Protein AF-0000000079859661 (afdb_homodimer)

Organism: NCBI:txid29920

Sequence (334 aa):
MLRELGFWCHEDELSSTKPLDANRPNPLYLVDDAWFAECDPALLKTIEWFLTRAFVESHELAYSFCRFPNCSLALEQPRVMGACTMTDGVYCWPEGYWHYVSHHHVKPPQEFLDHVLERYGTMVKMTRKARNEKKLQLWDDTEQKAAEMPRAMQDWITSYTTIQTEPMLRELGFWCHEDELSSTKPLDANRPNPLYLVDDAWFAECDPALLKTIEWFLTRAFVESHELAYSFCRFPNCSLALEQPRVMGACTMTDGVYCWPEGYWHYVSHHHVKPPQEFLDHVLERYGTMVKMTRKARNEKKLQLWDDTEQKAAEMPRAMQDWITSYTTIQTEP

Structure (mmCIF, N/CA/C/O backbone):
data_AF-0000000079859661-model_v1
#
loop_
_entity.id
_entity.type
_entity.pdbx_description
1 polymer 'Uncharacterized protein'
#
loop_
_atom_site.group_PDB
_atom_site.id
_atom_site.type_symbol
_atom_site.label_atom_id
_atom_site.label_alt_id
_atom_site.label_comp_id
_atom_site.label_asym_id
_atom_site.label_entity_id
_atom_site.label_seq_id
_atom_site.pdbx_PDB_ins_code
_atom_site.Cartn_x
_atom_site.Cartn_y
_atom_site.Cartn_z
_atom_site.occupancy
_atom_site.B_iso_or_equiv
_atom_site.auth_seq_id
_atom_site.auth_comp_id
_atom_site.auth_asym_id
_atom_site.auth_atom_id
_atom_site.pdbx_PDB_model_num
ATOM 1 N N . MET A 1 1 ? 1.429 -10.172 -24.922 1 85.75 1 MET A N 1
ATOM 2 C CA . MET A 1 1 ? 0.837 -9.531 -23.75 1 85.75 1 MET A CA 1
ATOM 3 C C . MET A 1 1 ? 0.459 -10.562 -22.688 1 85.75 1 MET A C 1
ATOM 5 O O . MET A 1 1 ? -0.047 -11.633 -23.016 1 85.75 1 MET A O 1
ATOM 9 N N . LEU A 1 2 ? 0.867 -10.469 -21.391 1 93.25 2 LEU A N 1
ATOM 10 C CA . LEU A 1 2 ? 0.605 -11.422 -20.328 1 93.25 2 LEU A CA 1
ATOM 11 C C . LEU A 1 2 ? -0.879 -11.461 -19.984 1 93.25 2 LEU A C 1
ATOM 13 O O . LEU A 1 2 ? -1.553 -10.43 -20 1 93.25 2 LEU A O 1
ATOM 17 N N . ARG A 1 3 ? -1.392 -12.586 -19.828 1 95.38 3 ARG A N 1
ATOM 18 C CA . ARG A 1 3 ? -2.762 -12.75 -19.359 1 95.38 3 ARG A CA 1
ATOM 19 C C . ARG A 1 3 ? -2.867 -12.422 -17.859 1 95.38 3 ARG A C 1
ATOM 21 O O . ARG A 1 3 ? -2.139 -12.992 -17.047 1 95.38 3 ARG A O 1
ATOM 28 N N . GLU A 1 4 ? -3.807 -11.648 -17.484 1 95.94 4 GLU A N 1
ATOM 29 C CA . GLU A 1 4 ? -3.904 -11.188 -16.109 1 95.94 4 GLU A CA 1
ATOM 30 C C . GLU A 1 4 ? -4.766 -12.125 -15.266 1 95.94 4 GLU A C 1
ATOM 32 O O . GLU A 1 4 ? -5.801 -12.602 -15.734 1 95.94 4 GLU A O 1
ATOM 37 N N . LEU A 1 5 ? -4.332 -12.438 -14.109 1 96.88 5 LEU A N 1
ATOM 38 C CA . LEU A 1 5 ? -5.039 -13.219 -13.102 1 96.88 5 LEU A CA 1
ATOM 39 C C . LEU A 1 5 ? -4.918 -12.57 -11.727 1 96.88 5 LEU A C 1
ATOM 41 O O . LEU A 1 5 ? -3.828 -12.156 -11.328 1 96.88 5 LEU A O 1
ATOM 45 N N . GLY A 1 6 ? -6.031 -12.461 -11.039 1 96.12 6 GLY A N 1
ATOM 46 C CA . GLY A 1 6 ? -5.965 -12.055 -9.641 1 96.12 6 GLY A CA 1
ATOM 47 C C . GLY A 1 6 ? -5.992 -10.547 -9.461 1 96.12 6 GLY A C 1
ATOM 48 O O . GLY A 1 6 ? -5.812 -10.047 -8.352 1 96.12 6 GLY A O 1
ATOM 49 N N . PHE A 1 7 ? -6.141 -9.789 -10.477 1 95.25 7 PHE A N 1
ATOM 50 C CA . PHE A 1 7 ? -6.398 -8.352 -10.398 1 95.25 7 PHE A CA 1
ATOM 51 C C . PHE A 1 7 ? -7.891 -8.078 -10.297 1 95.25 7 PHE A C 1
ATOM 53 O O . PHE A 1 7 ? -8.672 -8.547 -11.125 1 95.25 7 PHE A O 1
ATOM 60 N N . TRP A 1 8 ? -8.289 -7.266 -9.281 1 93.25 8 TRP A N 1
ATOM 61 C CA . TRP A 1 8 ? -9.688 -7.238 -8.867 1 93.25 8 TRP A CA 1
ATOM 62 C C . TRP A 1 8 ? -10.359 -5.941 -9.305 1 93.25 8 TRP A C 1
ATOM 64 O O . TRP A 1 8 ? -9.68 -4.961 -9.617 1 93.25 8 TRP A O 1
ATOM 74 N N . CYS A 1 9 ? -11.602 -5.953 -9.25 1 83.81 9 CYS A N 1
ATOM 75 C CA . CYS A 1 9 ? -12.391 -4.766 -9.555 1 83.81 9 CYS A CA 1
ATOM 76 C C . CYS A 1 9 ? -12.18 -3.686 -8.5 1 83.81 9 CYS A C 1
ATOM 78 O O . CYS A 1 9 ? -11.586 -3.938 -7.453 1 83.81 9 CYS A O 1
ATOM 80 N N . HIS A 1 10 ? -12.695 -2.627 -8.844 1 78.25 10 HIS A N 1
ATOM 81 C CA . HIS A 1 10 ? -12.562 -1.507 -7.922 1 78.25 10 HIS A CA 1
ATOM 82 C C . HIS A 1 10 ? -13.438 -1.708 -6.688 1 78.25 10 HIS A C 1
ATOM 84 O O . HIS A 1 10 ? -14.469 -2.383 -6.754 1 78.25 10 HIS A O 1
ATOM 90 N N . GLU A 1 11 ? -13.102 -1.044 -5.66 1 74.88 11 GLU A N 1
ATOM 91 C CA . GLU A 1 11 ? -13.789 -1.201 -4.379 1 74.88 11 GLU A CA 1
ATOM 92 C C . GLU A 1 11 ? -15.258 -0.802 -4.488 1 74.88 11 GLU A C 1
ATOM 94 O O . GLU A 1 11 ? -16.125 -1.424 -3.867 1 74.88 11 GLU A O 1
ATOM 99 N N . ASP A 1 12 ? -15.453 0.215 -5.203 1 70.19 12 ASP A N 1
ATOM 100 C CA . ASP A 1 12 ? -16.812 0.712 -5.344 1 70.19 12 ASP A CA 1
ATOM 101 C C . ASP A 1 12 ? -17.719 -0.332 -6 1 70.19 12 ASP A C 1
ATOM 103 O O . ASP A 1 12 ? -18.938 -0.272 -5.871 1 70.19 12 ASP A O 1
ATOM 107 N N . GLU A 1 13 ? -17.047 -1.235 -6.598 1 68.25 13 GLU A N 1
ATOM 108 C CA . GLU A 1 13 ? -17.812 -2.238 -7.336 1 68.25 13 GLU A CA 1
ATOM 109 C C . GLU A 1 13 ? -18.016 -3.5 -6.504 1 68.25 13 GLU A C 1
ATOM 111 O O . GLU A 1 13 ? -18.75 -4.402 -6.906 1 68.25 13 GLU A O 1
ATOM 116 N N . LEU A 1 14 ? -17.391 -3.488 -5.43 1 71.25 14 LEU A N 1
ATOM 117 C CA . LEU A 1 14 ? -17.5 -4.703 -4.625 1 71.25 14 LEU A CA 1
ATOM 118 C C . LEU A 1 14 ? -18.953 -4.945 -4.203 1 71.25 14 LEU A C 1
ATOM 120 O O . LEU A 1 14 ? -19.375 -6.094 -4.066 1 71.25 14 LEU A O 1
ATOM 124 N N . SER A 1 15 ? -19.641 -3.807 -4.086 1 65.75 15 SER A N 1
ATOM 125 C CA . SER A 1 15 ? -21.031 -3.939 -3.682 1 65.75 15 SER A CA 1
ATOM 126 C C . SER A 1 15 ? -21.969 -3.715 -4.863 1 65.75 15 SER A C 1
ATOM 128 O O . SER A 1 15 ? -23.188 -3.846 -4.727 1 65.75 15 SER A O 1
ATOM 130 N N . SER A 1 16 ? -21.328 -3.301 -5.949 1 64.62 16 SER A N 1
ATOM 131 C CA . SER A 1 16 ? -22.188 -2.947 -7.074 1 64.62 16 SER A CA 1
ATOM 132 C C . SER A 1 16 ? -22.516 -4.168 -7.934 1 64.62 16 SER A C 1
ATOM 134 O O . SER A 1 16 ? -21.734 -5.133 -7.957 1 64.62 16 SER A O 1
ATOM 136 N N . THR A 1 17 ? -23.703 -4.184 -8.414 1 59.59 17 THR A N 1
ATOM 137 C CA . THR A 1 17 ? -24.109 -5.223 -9.352 1 59.59 17 THR A CA 1
ATOM 138 C C . THR A 1 17 ? -23.562 -4.941 -10.742 1 59.59 17 THR A C 1
ATOM 140 O O . THR A 1 17 ? -23.609 -5.812 -11.617 1 59.59 17 THR A O 1
ATOM 143 N N . LYS A 1 18 ? -23.047 -3.707 -10.93 1 59.47 18 LYS A N 1
ATOM 144 C CA . LYS A 1 18 ? -22.578 -3.352 -12.266 1 59.47 18 LYS A CA 1
ATOM 145 C C . LYS A 1 18 ? -21.047 -3.266 -12.305 1 59.47 18 LYS A C 1
ATOM 147 O O . LYS A 1 18 ? -20.453 -2.4 -11.656 1 59.47 18 LYS A O 1
ATOM 152 N N . PRO A 1 19 ? -20.375 -4.223 -12.961 1 58.91 19 PRO A N 1
ATOM 153 C CA . PRO A 1 19 ? -18.922 -4.117 -12.953 1 58.91 19 PRO A CA 1
ATOM 154 C C . PRO A 1 19 ? -18.406 -2.865 -13.672 1 58.91 19 PRO A C 1
ATOM 156 O O . PRO A 1 19 ? -18.953 -2.49 -14.719 1 58.91 19 PRO A O 1
ATOM 159 N N . LEU A 1 20 ? -17.766 -1.828 -13.133 1 58.62 20 LEU A N 1
ATOM 160 C CA . LEU A 1 20 ? -17.156 -0.667 -13.789 1 58.62 20 LEU A CA 1
ATOM 161 C C . LEU A 1 20 ? -16.109 -1.095 -14.805 1 58.62 20 LEU A C 1
ATOM 163 O O . LEU A 1 20 ? -16.016 -0.521 -15.891 1 58.62 20 LEU A O 1
ATOM 167 N N . ASP A 1 21 ? -15.227 -1.869 -14.438 1 64.81 21 ASP A N 1
ATOM 168 C CA . ASP A 1 21 ? -14.281 -2.518 -15.336 1 64.81 21 ASP A CA 1
ATOM 169 C C . ASP A 1 21 ? -14.672 -3.971 -15.594 1 64.81 21 ASP A C 1
ATOM 171 O O . ASP A 1 21 ? -14.641 -4.797 -14.68 1 64.81 21 ASP A O 1
ATOM 175 N N . ALA A 1 22 ? -15.242 -4.129 -16.672 1 60.12 22 ALA A N 1
ATOM 176 C CA . ALA A 1 22 ? -15.812 -5.41 -17.078 1 60.12 22 ALA A CA 1
ATOM 177 C C . ALA A 1 22 ? -14.758 -6.516 -17.047 1 60.12 22 ALA A C 1
ATOM 179 O O . ALA A 1 22 ? -15.094 -7.699 -16.984 1 60.12 22 ALA A O 1
ATOM 180 N N . ASN A 1 23 ? -13.508 -6.062 -16.859 1 78.25 23 ASN A N 1
ATOM 181 C CA . ASN A 1 23 ? -12.555 -7.145 -17.094 1 78.25 23 ASN A CA 1
ATOM 182 C C . ASN A 1 23 ? -11.875 -7.582 -15.797 1 78.25 23 ASN A C 1
ATOM 184 O O . ASN A 1 23 ? -11.133 -8.562 -15.781 1 78.25 23 ASN A O 1
ATOM 188 N N . ARG A 1 24 ? -12.141 -7.004 -14.703 1 89.31 24 ARG A N 1
ATOM 189 C CA . ARG A 1 24 ? -11.578 -7.434 -13.43 1 89.31 24 ARG A CA 1
ATOM 190 C C . ARG A 1 24 ? -12.672 -7.887 -12.477 1 89.31 24 ARG A C 1
ATOM 192 O O . ARG A 1 24 ? -13.539 -7.098 -12.094 1 89.31 24 ARG A O 1
ATOM 199 N N . PRO A 1 25 ? -12.617 -9.109 -12.141 1 91.25 25 PRO A N 1
ATOM 200 C CA . PRO A 1 25 ? -13.711 -9.695 -11.367 1 91.25 25 PRO A CA 1
ATOM 201 C C . PRO A 1 25 ? -13.695 -9.25 -9.906 1 91.25 25 PRO A C 1
ATOM 203 O O . PRO A 1 25 ? -12.688 -8.727 -9.422 1 91.25 25 PRO A O 1
ATOM 206 N N . ASN A 1 26 ? -14.867 -9.414 -9.242 1 91.94 26 ASN A N 1
ATOM 207 C CA . ASN A 1 26 ? -15.008 -9.336 -7.793 1 91.94 26 ASN A CA 1
ATOM 208 C C . ASN A 1 26 ? -14.609 -10.648 -7.117 1 91.94 26 ASN A C 1
ATOM 210 O O . ASN A 1 26 ? -15.25 -11.68 -7.328 1 91.94 26 ASN A O 1
ATOM 214 N N . PRO A 1 27 ? -13.539 -10.625 -6.32 1 94.69 27 PRO A N 1
ATOM 215 C CA . PRO A 1 27 ? -13.07 -11.883 -5.738 1 94.69 27 PRO A CA 1
ATOM 216 C C . PRO A 1 27 ? -14.086 -12.5 -4.777 1 94.69 27 PRO A C 1
ATOM 218 O O . PRO A 1 27 ? -14.07 -13.711 -4.559 1 94.69 27 PRO A O 1
ATOM 221 N N . LEU A 1 28 ? -14.945 -11.711 -4.238 1 93.56 28 LEU A N 1
ATOM 222 C CA . LEU A 1 28 ? -15.945 -12.227 -3.309 1 93.56 28 LEU A CA 1
ATOM 223 C C . LEU A 1 28 ? -16.859 -13.242 -3.99 1 93.56 28 LEU A C 1
ATOM 225 O O . LEU A 1 28 ? -17.359 -14.164 -3.342 1 93.56 28 LEU A O 1
ATOM 229 N N . TYR A 1 29 ? -17 -13.094 -5.312 1 93.25 29 TYR A N 1
ATOM 230 C CA . TYR A 1 29 ? -17.875 -13.977 -6.066 1 93.25 29 TYR A CA 1
ATOM 231 C C . TYR A 1 29 ? -17.141 -15.219 -6.543 1 93.25 29 TYR A C 1
ATOM 233 O O . TYR A 1 29 ? -17.734 -16.109 -7.141 1 93.25 29 TYR A O 1
ATOM 241 N N . LEU A 1 30 ? -15.922 -15.305 -6.227 1 96.06 30 LEU A N 1
ATOM 242 C CA . LEU A 1 30 ? -15.109 -16.422 -6.707 1 96.06 30 LEU A CA 1
ATOM 243 C C . LEU A 1 30 ? -14.766 -17.375 -5.566 1 96.06 30 LEU A C 1
ATOM 245 O O . LEU A 1 30 ? -14.016 -18.328 -5.754 1 96.06 30 LEU A O 1
ATOM 249 N N . VAL A 1 31 ? -15.305 -17.094 -4.387 1 97.69 31 VAL A N 1
ATOM 250 C CA . VAL A 1 31 ? -15.07 -17.953 -3.232 1 97.69 31 VAL A CA 1
ATOM 251 C C . VAL A 1 31 ? -15.742 -19.312 -3.457 1 97.69 31 VAL A C 1
ATOM 253 O O . VAL A 1 31 ? -16.906 -19.375 -3.855 1 97.69 31 VAL A O 1
ATOM 256 N N . ASP A 1 32 ? -15.07 -20.406 -3.258 1 98.62 32 ASP A N 1
ATOM 257 C CA . ASP A 1 32 ? -15.57 -21.766 -3.365 1 98.62 32 ASP A CA 1
ATOM 258 C C . ASP A 1 32 ? -15.016 -22.656 -2.252 1 98.62 32 ASP A C 1
ATOM 260 O O . ASP A 1 32 ? -14.023 -23.359 -2.449 1 98.62 32 ASP A O 1
ATOM 264 N N . ASP A 1 33 ? -15.695 -22.703 -1.16 1 98.31 33 ASP A N 1
ATOM 265 C CA . ASP A 1 33 ? -15.266 -23.438 0.016 1 98.31 33 ASP A CA 1
ATOM 266 C C . ASP A 1 33 ? -15.242 -24.938 -0.263 1 98.31 33 ASP A C 1
ATOM 268 O O . ASP A 1 33 ? -14.367 -25.656 0.228 1 98.31 33 ASP A O 1
ATOM 272 N N . ALA A 1 34 ? -16.156 -25.328 -1.016 1 98.31 34 ALA A N 1
ATOM 273 C CA . ALA A 1 34 ? -16.234 -26.75 -1.333 1 98.31 34 ALA A CA 1
ATOM 274 C C . ALA A 1 34 ? -15.031 -27.203 -2.156 1 98.31 34 ALA A C 1
ATOM 276 O O . ALA A 1 34 ? -14.414 -28.234 -1.861 1 98.31 34 ALA A O 1
ATOM 277 N N . TRP A 1 35 ? -14.773 -26.375 -3.113 1 98.25 35 TRP A N 1
ATOM 278 C CA . TRP A 1 35 ? -13.602 -26.688 -3.922 1 98.25 35 TRP A CA 1
ATOM 279 C C . TRP A 1 35 ? -12.352 -26.781 -3.053 1 98.25 35 TRP A C 1
ATOM 281 O O . TRP A 1 35 ? -11.555 -27.719 -3.193 1 98.25 35 TRP A O 1
ATOM 291 N N . PHE A 1 36 ? -12.164 -25.828 -2.193 1 98.31 36 PHE A N 1
ATOM 292 C CA . PHE A 1 36 ? -10.961 -25.766 -1.38 1 98.31 36 PHE A CA 1
ATOM 293 C C . PHE A 1 36 ? -10.883 -26.969 -0.439 1 98.31 36 PHE A C 1
ATOM 295 O O . PHE A 1 36 ? -9.82 -27.578 -0.277 1 98.31 36 PHE A O 1
ATOM 302 N N . ALA A 1 37 ? -11.984 -27.375 0.105 1 97.81 37 ALA A N 1
ATOM 303 C CA . ALA A 1 37 ? -12.047 -28.484 1.057 1 97.81 37 ALA A CA 1
ATOM 304 C C . ALA A 1 37 ? -11.766 -29.812 0.368 1 97.81 37 ALA A C 1
ATOM 306 O O . ALA A 1 37 ? -11.141 -30.703 0.953 1 97.81 37 ALA A O 1
ATOM 307 N N . GLU A 1 38 ? -12.195 -29.922 -0.856 1 97.75 38 GLU A N 1
ATOM 308 C CA . GLU A 1 38 ? -12.094 -31.188 -1.564 1 97.75 38 GLU A CA 1
ATOM 309 C C . GLU A 1 38 ? -10.828 -31.25 -2.414 1 97.75 38 GLU A C 1
ATOM 311 O O . GLU A 1 38 ? -10.477 -32.312 -2.943 1 97.75 38 GLU A O 1
ATOM 316 N N . CYS A 1 39 ? -10.242 -30.125 -2.52 1 96.69 39 CYS A N 1
ATOM 317 C CA . CYS A 1 39 ? -9.055 -30.031 -3.369 1 96.69 39 CYS A CA 1
ATOM 318 C C . CYS A 1 39 ? -7.949 -30.938 -2.863 1 96.69 39 CYS A C 1
ATOM 320 O O . CYS A 1 39 ? -7.66 -30.969 -1.665 1 96.69 39 CYS A O 1
ATOM 322 N N . ASP A 1 40 ? -7.371 -31.688 -3.77 1 96.31 40 ASP A N 1
ATOM 323 C CA . ASP A 1 40 ? -6.219 -32.531 -3.438 1 96.31 40 ASP A CA 1
ATOM 324 C C . ASP A 1 40 ? -5.102 -31.688 -2.816 1 96.31 40 ASP A C 1
ATOM 326 O O . ASP A 1 40 ? -4.629 -30.719 -3.418 1 96.31 40 ASP A O 1
ATOM 330 N N . PRO A 1 41 ? -4.625 -32.062 -1.638 1 96.88 41 PRO A N 1
ATOM 331 C CA . PRO A 1 41 ? -3.549 -31.297 -0.983 1 96.88 41 PRO A CA 1
ATOM 332 C C . PRO A 1 41 ? -2.309 -31.156 -1.861 1 96.88 41 PRO A C 1
ATOM 334 O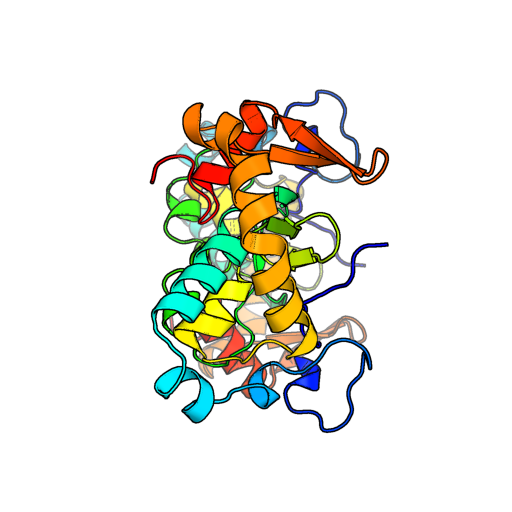 O . PRO A 1 41 ? -1.612 -30.141 -1.794 1 96.88 41 PRO A O 1
ATOM 337 N N . ALA A 1 42 ? -2.023 -32.094 -2.625 1 96.69 42 ALA A N 1
ATOM 338 C CA . ALA A 1 42 ? -0.871 -32.031 -3.521 1 96.69 42 ALA A CA 1
ATOM 339 C C . ALA A 1 42 ? -1.061 -30.969 -4.582 1 96.69 42 ALA A C 1
ATOM 341 O O . ALA A 1 42 ? -0.107 -30.281 -4.953 1 96.69 42 ALA A O 1
ATOM 342 N N . LEU A 1 43 ? -2.229 -30.859 -5.09 1 96.56 43 LEU A N 1
ATOM 343 C CA . LEU A 1 43 ? -2.533 -29.812 -6.051 1 96.56 43 LEU A CA 1
ATOM 344 C C . LEU A 1 43 ? -2.396 -28.438 -5.414 1 96.56 43 LEU A C 1
ATOM 346 O O . LEU A 1 43 ? -1.843 -27.516 -6.023 1 96.56 43 LEU A O 1
ATOM 350 N N . LEU A 1 44 ? -2.904 -28.312 -4.203 1 97.69 44 LEU A N 1
ATOM 351 C CA . LEU A 1 44 ? -2.809 -27.031 -3.498 1 97.69 44 LEU A CA 1
ATOM 352 C C . LEU A 1 44 ? -1.353 -26.641 -3.291 1 97.69 44 LEU A C 1
ATOM 354 O O . LEU A 1 44 ? -1 -25.469 -3.432 1 97.69 44 LEU A O 1
ATOM 358 N N . LYS A 1 45 ? -0.519 -27.578 -2.988 1 97.5 45 LYS A N 1
ATOM 359 C CA . LYS A 1 45 ? 0.907 -27.312 -2.824 1 97.5 45 LYS A CA 1
ATOM 360 C C . LYS A 1 45 ? 1.54 -26.875 -4.141 1 97.5 45 LYS A C 1
ATOM 362 O O . LYS A 1 45 ? 2.42 -26.016 -4.16 1 97.5 45 LYS A O 1
ATOM 367 N N . THR A 1 46 ? 1.089 -27.562 -5.184 1 97.88 46 THR A N 1
ATOM 368 C CA . THR A 1 46 ? 1.571 -27.188 -6.512 1 97.88 46 THR A CA 1
ATOM 369 C C . THR A 1 46 ? 1.166 -25.766 -6.859 1 97.88 46 THR A C 1
ATOM 371 O O . THR A 1 46 ? 1.979 -24.984 -7.367 1 97.88 46 THR A O 1
ATOM 374 N N . ILE A 1 47 ? -0.058 -25.391 -6.559 1 98.31 47 ILE A N 1
ATOM 375 C CA . ILE A 1 47 ? -0.557 -24.047 -6.801 1 98.31 47 ILE A CA 1
ATOM 376 C C . ILE A 1 47 ? 0.241 -23.047 -5.973 1 98.31 47 ILE A C 1
ATOM 378 O O . ILE A 1 47 ? 0.666 -22 -6.48 1 98.31 47 ILE A O 1
ATOM 382 N N . GLU A 1 48 ? 0.467 -23.312 -4.719 1 97.94 48 GLU A N 1
ATOM 383 C CA . GLU A 1 48 ? 1.256 -22.453 -3.846 1 97.94 48 GLU A CA 1
ATOM 384 C C . GLU A 1 48 ? 2.646 -22.203 -4.426 1 97.94 48 GLU A C 1
ATOM 386 O O . GLU A 1 48 ? 3.078 -21.062 -4.547 1 97.94 48 GLU A O 1
ATOM 391 N N . TRP A 1 49 ? 3.271 -23.328 -4.734 1 96.69 49 TRP A N 1
ATOM 392 C CA . TRP A 1 49 ? 4.617 -23.219 -5.289 1 96.69 49 TRP A CA 1
ATOM 393 C C . TRP A 1 49 ? 4.621 -22.344 -6.539 1 96.69 49 TRP A C 1
ATOM 395 O O . TRP A 1 49 ? 5.441 -21.438 -6.656 1 96.69 49 TRP A O 1
ATOM 405 N N . PHE A 1 50 ? 3.74 -22.672 -7.477 1 97.81 50 PHE A N 1
ATOM 406 C CA . PHE A 1 50 ? 3.666 -22 -8.773 1 97.81 50 PHE A CA 1
ATOM 407 C C . PHE A 1 50 ? 3.43 -20.516 -8.602 1 97.81 50 PHE A C 1
ATOM 409 O O . PHE A 1 50 ? 4.098 -19.688 -9.234 1 97.81 50 PHE A O 1
ATOM 416 N N . LEU A 1 51 ? 2.543 -20.141 -7.684 1 97.75 51 LEU A N 1
ATOM 417 C CA . LEU A 1 51 ? 2.141 -18.75 -7.496 1 97.75 51 LEU A CA 1
ATOM 418 C C . LEU A 1 51 ? 3.209 -17.969 -6.738 1 97.75 51 LEU A C 1
ATOM 420 O O . LEU A 1 51 ? 3.27 -16.75 -6.828 1 97.75 51 LEU A O 1
ATOM 424 N N . THR A 1 52 ? 4.078 -18.688 -5.992 1 95.88 52 THR A N 1
ATOM 425 C CA . THR A 1 52 ? 4.949 -17.969 -5.074 1 95.88 52 THR A CA 1
ATOM 426 C C . THR A 1 52 ? 6.406 -18.094 -5.5 1 95.88 52 THR A C 1
ATOM 428 O O . THR A 1 52 ? 7.273 -17.375 -4.992 1 95.88 52 THR A O 1
ATOM 431 N N . ARG A 1 53 ? 6.719 -18.953 -6.527 1 94.38 53 ARG A N 1
ATOM 432 C CA . ARG A 1 53 ? 8.125 -19.203 -6.832 1 94.38 53 ARG A CA 1
ATOM 433 C C . ARG A 1 53 ? 8.414 -18.969 -8.312 1 94.38 53 ARG A C 1
ATOM 435 O O . ARG A 1 53 ? 9.516 -19.266 -8.789 1 94.38 53 ARG A O 1
ATOM 442 N N . ALA A 1 54 ? 7.527 -18.406 -9.062 1 95.75 54 ALA A N 1
ATOM 443 C CA . ALA A 1 54 ? 7.773 -18.094 -10.469 1 95.75 54 ALA A CA 1
ATOM 444 C C . ALA A 1 54 ? 8.68 -16.875 -10.609 1 95.75 54 ALA A C 1
ATOM 446 O O . ALA A 1 54 ? 9.648 -16.719 -9.859 1 95.75 54 ALA A O 1
ATOM 447 N N . PHE A 1 55 ? 8.492 -16.094 -11.625 1 97.38 55 PHE A N 1
ATOM 448 C CA . PHE A 1 55 ? 9.328 -14.93 -11.859 1 97.38 55 PHE A CA 1
ATOM 449 C C . PHE A 1 55 ? 8.656 -13.672 -11.336 1 97.38 55 PHE A C 1
ATOM 451 O O . PHE A 1 55 ? 7.43 -13.594 -11.273 1 97.38 55 PHE A O 1
ATOM 458 N N . VAL A 1 56 ? 9.547 -12.773 -10.992 1 98 56 VAL A N 1
ATOM 459 C CA . VAL A 1 56 ? 9.031 -11.445 -10.656 1 98 56 VAL A CA 1
ATOM 460 C C . VAL A 1 56 ? 8.969 -10.594 -11.922 1 98 56 VAL A C 1
ATOM 462 O O . VAL A 1 56 ? 9.938 -10.508 -12.672 1 98 56 VAL A O 1
ATOM 465 N N . GLU A 1 57 ? 7.832 -10.055 -12.188 1 97.25 57 GLU A N 1
ATOM 466 C CA . GLU A 1 57 ? 7.656 -9.172 -13.336 1 97.25 57 GLU A CA 1
ATOM 467 C C . GLU A 1 57 ? 7.926 -7.719 -12.961 1 97.25 57 GLU A C 1
ATOM 469 O O . GLU A 1 57 ? 8.57 -6.984 -13.719 1 97.25 57 GLU A O 1
ATOM 474 N N . SER A 1 58 ? 7.402 -7.27 -11.875 1 95.69 58 SER A N 1
ATOM 475 C CA . SER A 1 58 ? 7.535 -5.891 -11.414 1 95.69 58 SER A CA 1
ATOM 476 C C . SER A 1 58 ? 7.277 -5.781 -9.922 1 95.69 58 SER A C 1
ATOM 478 O O . SER A 1 58 ? 6.871 -6.75 -9.281 1 95.69 58 SER A O 1
ATOM 480 N N . HIS A 1 59 ? 7.637 -4.664 -9.336 1 93.69 59 HIS A N 1
ATOM 481 C CA . HIS A 1 59 ? 7.34 -4.379 -7.938 1 93.69 59 HIS A CA 1
ATOM 482 C C . HIS A 1 59 ? 6.777 -2.971 -7.77 1 93.69 59 HIS A C 1
ATOM 484 O O . HIS A 1 59 ? 7.031 -2.094 -8.602 1 93.69 59 HIS A O 1
ATOM 490 N N . GLU A 1 60 ? 5.965 -2.852 -6.777 1 91.25 60 GLU A N 1
ATOM 491 C CA . GLU A 1 60 ? 5.398 -1.56 -6.398 1 91.25 60 GLU A CA 1
ATOM 492 C C . GLU A 1 60 ? 5.914 -1.112 -5.035 1 91.25 60 GLU A C 1
ATOM 494 O O . GLU A 1 60 ? 6.531 -1.896 -4.309 1 91.25 60 GLU A O 1
ATOM 499 N N . LEU A 1 61 ? 5.672 0.133 -4.734 1 89.75 61 LEU A N 1
ATOM 500 C CA . LEU A 1 61 ? 6.152 0.704 -3.48 1 89.75 61 LEU A CA 1
ATOM 501 C C . LEU A 1 61 ? 5.012 0.854 -2.477 1 89.75 61 LEU A C 1
ATOM 503 O O . LEU A 1 61 ? 4.844 1.919 -1.877 1 89.75 61 LEU A O 1
ATOM 507 N N . ALA A 1 62 ? 4.242 -0.231 -2.396 1 94.56 62 ALA A N 1
ATOM 508 C CA . ALA A 1 62 ? 3.1 -0.227 -1.486 1 94.56 62 ALA A CA 1
ATOM 509 C C . ALA A 1 62 ? 2.543 -1.635 -1.298 1 94.56 62 ALA A C 1
ATOM 511 O O . ALA A 1 62 ? 2.814 -2.529 -2.102 1 94.56 62 ALA A O 1
ATOM 512 N N . TYR A 1 63 ? 1.818 -1.815 -0.185 1 96.5 63 TYR A N 1
ATOM 513 C CA . TYR A 1 63 ? 0.969 -2.986 0.001 1 96.5 63 TYR A CA 1
ATOM 514 C C . TYR A 1 63 ? -0.487 -2.658 -0.305 1 96.5 63 TYR A C 1
ATOM 516 O O . TYR A 1 63 ? -1.052 -1.722 0.264 1 96.5 63 TYR A O 1
ATOM 524 N N . SER A 1 64 ? -1.099 -3.428 -1.238 1 94.44 64 SER A N 1
ATOM 525 C CA . SER A 1 64 ? -2.525 -3.256 -1.488 1 94.44 64 SER A CA 1
ATOM 526 C C . SER A 1 64 ? -3.359 -3.812 -0.339 1 94.44 64 SER A C 1
ATOM 528 O O . SER A 1 64 ? -2.93 -4.734 0.357 1 94.44 64 SER A O 1
ATOM 530 N N . PHE A 1 65 ? -4.543 -3.268 -0.173 1 93.75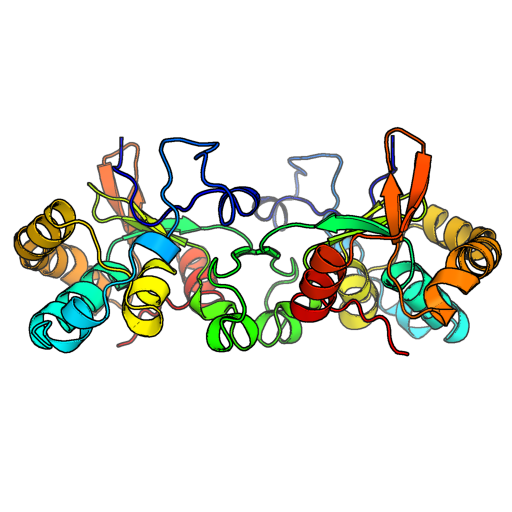 65 PHE A N 1
ATOM 531 C CA . PHE A 1 65 ? -5.484 -3.85 0.777 1 93.75 65 PHE A CA 1
ATOM 532 C C . PHE A 1 65 ? -6.125 -5.105 0.201 1 93.75 65 PHE A C 1
ATOM 534 O O . PHE A 1 65 ? -6.414 -5.168 -0.996 1 93.75 65 PHE A O 1
ATOM 541 N N . CYS A 1 66 ? -6.32 -6.086 1.067 1 95.94 66 CYS A N 1
ATOM 542 C CA . CYS A 1 66 ? -7.172 -7.211 0.697 1 95.94 66 CYS A CA 1
ATOM 543 C C . CYS A 1 66 ? -8.586 -6.746 0.378 1 95.94 66 CYS A C 1
ATOM 545 O O . CYS A 1 66 ? -9.141 -5.91 1.09 1 95.94 66 CYS A O 1
ATOM 547 N N . ARG A 1 67 ? -9.18 -7.254 -0.64 1 93.69 67 ARG A N 1
ATOM 548 C CA . ARG A 1 67 ? -10.492 -6.797 -1.07 1 93.69 67 ARG A CA 1
ATOM 549 C C . ARG A 1 67 ? -11.594 -7.398 -0.201 1 93.69 67 ARG A C 1
ATOM 551 O O . ARG A 1 67 ? -12.758 -6.996 -0.295 1 93.69 67 ARG A O 1
ATOM 558 N N . PHE A 1 68 ? -11.289 -8.391 0.584 1 93.44 68 PHE A N 1
ATOM 559 C CA . PHE A 1 68 ? -12.25 -8.914 1.547 1 93.44 68 PHE A CA 1
ATOM 560 C C . PHE A 1 68 ? -12.328 -8.008 2.773 1 93.44 68 PHE A C 1
ATOM 562 O O . PHE A 1 68 ? -11.32 -7.773 3.443 1 93.44 68 PHE A O 1
ATOM 569 N N . PRO A 1 69 ? -13.617 -7.641 2.939 1 82.69 69 PRO A N 1
ATOM 570 C CA . PRO A 1 69 ? -13.766 -6.773 4.109 1 82.69 69 PRO A CA 1
ATOM 571 C C . PRO A 1 69 ? -13.43 -7.488 5.418 1 82.69 69 PRO A C 1
ATOM 573 O O . PRO A 1 69 ? -13.672 -8.688 5.547 1 82.69 69 PRO A O 1
ATOM 576 N N . ASN A 1 70 ? -12.734 -6.992 6.312 1 82.81 70 ASN A N 1
ATOM 577 C CA . ASN A 1 70 ? -12.469 -7.496 7.652 1 82.81 70 ASN A CA 1
ATOM 578 C C . ASN A 1 70 ? -11.414 -8.602 7.637 1 82.81 70 ASN A C 1
ATOM 580 O O . ASN A 1 70 ? -11.484 -9.539 8.438 1 82.81 70 ASN A O 1
ATOM 584 N N . CYS A 1 71 ? -10.742 -8.773 6.598 1 94.19 71 CYS A N 1
ATOM 585 C CA . CYS A 1 71 ? -9.625 -9.711 6.59 1 94.19 71 CYS A CA 1
ATOM 586 C C . CYS A 1 71 ? -8.633 -9.391 7.703 1 94.19 71 CYS A C 1
ATOM 588 O O . CYS A 1 71 ? -7.738 -8.562 7.523 1 94.19 71 CYS A O 1
ATOM 590 N N . SER A 1 72 ? -8.734 -10.109 8.805 1 94.12 72 SER A N 1
ATOM 591 C CA . SER A 1 72 ? -7.898 -9.844 9.969 1 94.12 72 SER A CA 1
ATOM 592 C C . SER A 1 72 ? -6.422 -10.078 9.664 1 94.12 72 SER A C 1
ATOM 594 O O . SER A 1 72 ? -5.559 -9.328 10.125 1 94.12 72 SER A O 1
ATOM 596 N N . LEU A 1 73 ? -6.156 -11.062 8.898 1 96 73 LEU A N 1
ATOM 597 C CA . LEU A 1 73 ? -4.77 -11.383 8.594 1 96 73 LEU A CA 1
ATOM 598 C C . LEU A 1 73 ? -4.102 -10.25 7.824 1 96 73 LEU A C 1
ATOM 600 O O . LEU A 1 73 ? -3.021 -9.789 8.211 1 96 73 LEU A O 1
ATOM 604 N N . ALA A 1 74 ? -4.734 -9.758 6.762 1 95.56 74 ALA A N 1
ATOM 605 C CA . ALA A 1 74 ? -4.148 -8.703 5.941 1 95.56 74 ALA A CA 1
ATOM 606 C C . ALA A 1 74 ? -4.074 -7.387 6.715 1 95.56 74 ALA A C 1
ATOM 608 O O . ALA A 1 74 ? -3.184 -6.566 6.477 1 95.56 74 ALA A O 1
ATOM 609 N N . LEU A 1 75 ? -5.031 -7.199 7.621 1 92.12 75 LEU A N 1
ATOM 610 C CA . LEU A 1 75 ? -5.016 -5.996 8.445 1 92.12 75 LEU A CA 1
ATOM 611 C C . LEU A 1 75 ? -3.854 -6.023 9.43 1 92.12 75 LEU A C 1
ATOM 613 O O . LEU A 1 75 ? -3.188 -5.008 9.641 1 92.12 75 LEU A O 1
ATOM 617 N N . GLU A 1 76 ? -3.648 -7.176 10.016 1 93.75 76 GLU A N 1
ATOM 618 C CA . GLU A 1 76 ? -2.602 -7.324 11.023 1 93.75 76 GLU A CA 1
ATOM 619 C C . GLU A 1 76 ? -1.227 -7.453 10.375 1 93.75 76 GLU A C 1
ATOM 621 O O . GLU A 1 76 ? -0.226 -6.996 10.93 1 93.75 76 GLU A O 1
ATOM 626 N N . GLN A 1 77 ? -1.212 -8.094 9.273 1 95.75 77 GLN A N 1
ATOM 627 C CA . GLN A 1 77 ? 0.03 -8.336 8.555 1 95.75 77 GLN A CA 1
ATOM 628 C C . GLN A 1 77 ? -0.11 -7.969 7.078 1 95.75 77 GLN A C 1
ATOM 630 O O . GLN A 1 77 ? -0.146 -8.844 6.211 1 95.75 77 GLN A O 1
ATOM 635 N N . PRO A 1 78 ? -0.048 -6.703 6.781 1 96.31 78 PRO A N 1
ATOM 636 C CA . PRO A 1 78 ? -0.275 -6.262 5.402 1 96.31 78 PRO A CA 1
ATOM 637 C C . PRO A 1 78 ? 0.736 -6.852 4.422 1 96.31 78 PRO A C 1
ATOM 639 O O . PRO A 1 78 ? 0.456 -6.949 3.225 1 96.31 78 PRO A O 1
ATOM 642 N N . ARG A 1 79 ? 1.861 -7.297 4.914 1 95.5 79 ARG A N 1
ATOM 643 C CA . ARG A 1 79 ? 2.924 -7.859 4.086 1 95.5 79 ARG A CA 1
ATOM 644 C C . ARG A 1 79 ? 2.432 -9.086 3.322 1 95.5 79 ARG A C 1
ATOM 646 O O . ARG A 1 79 ? 2.957 -9.414 2.256 1 95.5 79 ARG A O 1
ATOM 653 N N . VAL A 1 80 ? 1.395 -9.773 3.801 1 97.06 80 VAL A N 1
ATOM 654 C CA . VAL A 1 80 ? 0.902 -10.992 3.168 1 97.06 80 VAL A CA 1
ATOM 655 C C . VAL A 1 80 ? 0.369 -10.672 1.773 1 97.06 80 VAL A C 1
ATOM 657 O O . VAL A 1 80 ? 0.271 -11.555 0.919 1 97.06 80 VAL A O 1
ATOM 660 N N . MET A 1 81 ? 0.036 -9.406 1.525 1 97.25 81 MET A N 1
ATOM 661 C CA . MET A 1 81 ? -0.509 -8.977 0.239 1 97.25 81 MET A CA 1
ATOM 662 C C . MET A 1 81 ? 0.602 -8.805 -0.791 1 97.25 81 MET A C 1
ATOM 664 O O . MET A 1 81 ? 0.336 -8.742 -1.992 1 97.25 81 MET A O 1
ATOM 668 N N . GLY A 1 82 ? 1.856 -8.688 -0.321 1 96.44 82 GLY A N 1
ATOM 669 C CA . GLY A 1 82 ? 2.996 -8.508 -1.207 1 96.44 82 GLY A CA 1
ATOM 670 C C . GLY A 1 82 ? 3 -7.168 -1.913 1 96.44 82 GLY A C 1
ATOM 671 O O . GLY A 1 82 ? 2.127 -6.332 -1.676 1 96.44 82 GLY A O 1
ATOM 672 N N . ALA A 1 83 ? 3.988 -6.973 -2.768 1 96.75 83 ALA A N 1
ATOM 673 C CA . ALA A 1 83 ? 4.152 -5.727 -3.516 1 96.75 83 ALA A CA 1
ATOM 674 C C . ALA A 1 83 ? 4.711 -5.996 -4.91 1 96.75 83 ALA A C 1
ATOM 676 O O . ALA A 1 83 ? 5.32 -5.113 -5.523 1 96.75 83 ALA A O 1
ATOM 677 N N . CYS A 1 84 ? 4.555 -7.203 -5.379 1 97.69 84 CYS A N 1
ATOM 678 C CA . CYS A 1 84 ? 5.09 -7.57 -6.684 1 97.69 84 CYS A CA 1
ATOM 679 C C . CYS A 1 84 ? 3.996 -8.125 -7.586 1 97.69 84 CYS A C 1
ATOM 681 O O . CYS A 1 84 ? 2.939 -8.539 -7.105 1 97.69 84 CYS A O 1
ATOM 683 N N . THR A 1 85 ? 4.234 -7.988 -8.859 1 98 85 THR A N 1
ATOM 684 C CA . THR A 1 85 ? 3.561 -8.812 -9.852 1 98 85 THR A CA 1
ATOM 685 C C . THR A 1 85 ? 4.438 -9.992 -10.266 1 98 85 THR A C 1
ATOM 687 O O . THR A 1 85 ? 5.621 -9.812 -10.562 1 98 85 THR A O 1
ATOM 690 N N . MET A 1 86 ? 3.859 -11.195 -10.195 1 98.12 86 MET A N 1
ATOM 691 C CA . MET A 1 86 ? 4.555 -12.422 -10.57 1 98.12 86 MET A CA 1
ATOM 692 C C . MET A 1 86 ? 4.129 -12.883 -11.961 1 98.12 86 MET A C 1
ATOM 694 O O . MET A 1 86 ? 3.098 -12.453 -12.477 1 98.12 86 MET A O 1
ATOM 698 N N . THR A 1 87 ? 4.945 -13.742 -12.617 1 98.44 87 THR A N 1
ATOM 699 C CA . THR A 1 87 ? 4.582 -14.25 -13.938 1 98.44 87 THR A CA 1
ATOM 700 C C . THR A 1 87 ? 5.348 -15.531 -14.25 1 98.44 87 THR A C 1
ATOM 702 O O . THR A 1 87 ? 6.414 -15.781 -13.68 1 98.44 87 THR A O 1
ATOM 705 N N . ASP A 1 88 ? 4.773 -16.375 -15 1 97.69 88 ASP A N 1
ATOM 706 C CA . ASP A 1 88 ? 5.48 -17.5 -15.586 1 97.69 88 ASP A CA 1
ATOM 707 C C . ASP A 1 88 ? 5.812 -17.25 -17.062 1 97.69 88 ASP A C 1
ATOM 709 O O . ASP A 1 88 ? 6.207 -18.156 -17.781 1 97.69 88 ASP A O 1
ATOM 713 N N . GLY A 1 89 ? 5.574 -16 -17.516 1 97 89 GLY A N 1
ATOM 714 C CA . GLY A 1 89 ? 5.801 -15.633 -18.906 1 97 89 GLY A CA 1
ATOM 715 C C . GLY A 1 89 ? 4.547 -15.727 -19.75 1 97 89 GLY A C 1
ATOM 716 O O . GLY A 1 89 ? 4.539 -15.281 -20.906 1 97 89 GLY A O 1
ATOM 717 N N . VAL A 1 90 ? 3.512 -16.328 -19.234 1 97.44 90 VAL A N 1
ATOM 718 C CA . VAL A 1 90 ? 2.232 -16.453 -19.938 1 97.44 90 VAL A CA 1
ATOM 719 C C . VAL A 1 90 ? 1.156 -15.688 -19.156 1 97.44 90 VAL A C 1
ATOM 721 O O . VAL A 1 90 ? 0.47 -14.828 -19.719 1 97.44 90 VAL A O 1
ATOM 724 N N . TYR A 1 91 ? 1.043 -16 -17.906 1 98.06 91 TYR A N 1
ATOM 725 C CA . TYR A 1 91 ? 0.148 -15.297 -17 1 98.06 91 TYR A CA 1
ATOM 726 C C . TYR A 1 91 ? 0.925 -14.336 -16.109 1 98.06 91 TYR A C 1
ATOM 728 O O . TYR A 1 91 ? 2.121 -14.523 -15.875 1 98.06 91 TYR A O 1
ATOM 736 N N . CYS A 1 92 ? 0.291 -13.305 -15.648 1 98.12 92 CYS A N 1
ATOM 737 C CA . CYS A 1 92 ? 0.796 -12.5 -14.539 1 98.12 92 CYS A CA 1
ATOM 738 C C . CYS A 1 92 ? -0.262 -12.344 -13.461 1 98.12 92 CYS A C 1
ATOM 740 O O . CYS A 1 92 ? -1.459 -12.32 -13.75 1 98.12 92 CYS A O 1
ATOM 742 N N . TRP A 1 93 ? 0.169 -12.297 -12.234 1 98.25 93 TRP A N 1
ATOM 743 C CA . TRP A 1 93 ? -0.707 -12.195 -11.078 1 98.25 93 TRP A CA 1
ATOM 744 C C . TRP A 1 93 ? -0.025 -11.43 -9.945 1 98.25 93 TRP A C 1
ATOM 746 O O . TRP A 1 93 ? 1.205 -11.367 -9.883 1 98.25 93 TRP A O 1
ATOM 756 N N . PRO A 1 94 ? -0.812 -10.758 -9.078 1 98.12 94 PRO A N 1
ATOM 757 C CA . PRO A 1 94 ? -0.181 -10.133 -7.918 1 98.12 94 PRO A CA 1
ATOM 758 C C . PRO A 1 94 ? 0.409 -11.156 -6.949 1 98.12 94 PRO A C 1
ATOM 760 O O . PRO A 1 94 ? -0.149 -12.242 -6.777 1 98.12 94 PRO A O 1
ATOM 763 N N . GLU A 1 95 ? 1.499 -10.773 -6.305 1 98.19 95 GLU A N 1
ATOM 764 C CA . GLU A 1 95 ? 2.145 -11.594 -5.289 1 98.19 95 GLU A CA 1
ATOM 765 C C . GLU A 1 95 ? 1.134 -12.094 -4.258 1 98.19 95 GLU A C 1
ATOM 767 O O . GLU A 1 95 ? 1.206 -13.242 -3.818 1 98.19 95 GLU A O 1
ATOM 772 N N . GLY A 1 96 ? 0.158 -11.312 -3.939 1 98 96 GLY A N 1
ATOM 773 C CA . GLY A 1 96 ? -0.808 -11.633 -2.9 1 98 96 GLY A CA 1
ATOM 774 C C . GLY A 1 96 ? -1.894 -12.586 -3.363 1 98 96 GLY A C 1
ATOM 775 O O . GLY A 1 96 ? -2.756 -12.984 -2.578 1 98 96 GLY A O 1
ATOM 776 N N . TYR A 1 97 ? -1.862 -13.031 -4.621 1 98.56 97 TYR A N 1
ATOM 777 C CA . TYR A 1 97 ? -2.922 -13.898 -5.129 1 98.56 97 TYR A CA 1
ATOM 778 C C . TYR A 1 97 ? -3.023 -15.172 -4.301 1 98.56 97 TYR A C 1
ATOM 780 O O . TYR A 1 97 ? -4.121 -15.68 -4.062 1 98.56 97 TYR A O 1
ATOM 788 N N . TRP A 1 98 ? -1.938 -15.695 -3.848 1 98.19 98 TRP A N 1
ATOM 789 C CA . TRP A 1 98 ? -1.96 -16.906 -3.023 1 98.19 98 TRP A CA 1
ATOM 790 C C . TRP A 1 98 ? -2.758 -16.672 -1.745 1 98.19 98 TRP A C 1
ATOM 792 O O . TRP A 1 98 ? -3.451 -17.578 -1.268 1 98.19 98 TRP A O 1
ATOM 802 N N . HIS A 1 99 ? -2.686 -15.516 -1.152 1 98.44 99 HIS A N 1
ATOM 803 C CA . HIS A 1 99 ? -3.486 -15.164 0.016 1 98.44 99 HIS A CA 1
ATOM 804 C C . HIS A 1 99 ? -4.977 -15.352 -0.263 1 98.44 99 HIS A C 1
ATOM 806 O O . HIS A 1 99 ? -5.707 -15.875 0.578 1 98.44 99 HIS A O 1
ATOM 812 N N . TYR A 1 100 ? -5.414 -14.945 -1.46 1 98.44 100 TYR A N 1
ATOM 813 C CA . TYR A 1 100 ? -6.82 -15.078 -1.823 1 98.44 100 TYR A CA 1
ATOM 814 C C . TYR A 1 100 ? -7.211 -16.547 -1.966 1 98.44 100 TYR A C 1
ATOM 816 O O . TYR A 1 100 ? -8.32 -16.938 -1.593 1 98.44 100 TYR A O 1
ATOM 824 N N . VAL A 1 101 ? -6.32 -17.344 -2.48 1 98.62 101 VAL A N 1
ATOM 825 C CA . VAL A 1 101 ? -6.605 -18.766 -2.662 1 98.62 101 VAL A CA 1
ATOM 826 C C . VAL A 1 101 ? -6.578 -19.469 -1.31 1 98.62 101 VAL A C 1
ATOM 828 O O . VAL A 1 101 ? -7.539 -20.141 -0.934 1 98.62 101 VAL A O 1
ATOM 831 N N . SER A 1 102 ? -5.492 -19.281 -0.576 1 98.12 102 SER A N 1
ATOM 832 C CA . SER A 1 102 ? -5.234 -20.094 0.611 1 98.12 102 SER A CA 1
ATOM 833 C C . SER A 1 102 ? -6.09 -19.641 1.788 1 98.12 102 SER A C 1
ATOM 835 O O . SER A 1 102 ? -6.578 -20.469 2.564 1 98.12 102 SER A O 1
ATOM 837 N N . HIS A 1 103 ? -6.285 -18.375 1.949 1 98.12 103 HIS A N 1
ATOM 838 C CA . HIS A 1 103 ? -6.973 -17.859 3.131 1 98.12 103 HIS A CA 1
ATOM 839 C C . HIS A 1 103 ? -8.445 -17.609 2.846 1 98.12 103 HIS A C 1
ATOM 841 O O . HIS A 1 103 ? -9.305 -17.859 3.701 1 98.12 103 HIS A O 1
ATOM 847 N N . HIS A 1 104 ? -8.812 -17.141 1.637 1 98.25 104 HIS A N 1
ATOM 848 C CA . HIS A 1 104 ? -10.188 -16.781 1.346 1 98.25 104 HIS A CA 1
ATOM 849 C C . HIS A 1 104 ? -10.859 -17.812 0.438 1 98.25 104 HIS A C 1
ATOM 851 O O . HIS A 1 104 ? -12.047 -17.688 0.133 1 98.25 104 HIS A O 1
ATOM 857 N N . HIS A 1 105 ? -10.148 -18.766 -0.03 1 98.56 105 HIS A N 1
ATOM 858 C CA . HIS A 1 105 ? -10.648 -19.875 -0.82 1 98.56 105 HIS A CA 1
ATOM 859 C C . HIS A 1 105 ? -11.164 -19.406 -2.176 1 98.56 105 HIS A C 1
ATOM 861 O O . HIS A 1 105 ? -12.156 -19.938 -2.682 1 98.56 105 HIS A O 1
ATOM 867 N N . VAL A 1 106 ? -10.586 -18.375 -2.676 1 98.31 106 VAL A N 1
ATOM 868 C CA . VAL A 1 106 ? -10.883 -17.953 -4.039 1 98.31 106 VAL A CA 1
ATOM 869 C C . VAL A 1 106 ? -10.391 -19.016 -5.027 1 98.31 106 VAL A C 1
ATOM 871 O O . VAL A 1 106 ? -9.203 -19.328 -5.055 1 98.31 106 VAL A O 1
ATOM 874 N N . LYS A 1 107 ? -11.25 -19.484 -5.785 1 98.62 107 LYS A N 1
ATOM 875 C CA . LYS A 1 107 ? -10.891 -20.516 -6.754 1 98.62 107 LYS A CA 1
ATOM 876 C C . LYS A 1 107 ? -10.352 -19.891 -8.039 1 98.62 107 LYS A C 1
ATOM 878 O O . LYS A 1 107 ? -11.031 -19.094 -8.688 1 98.62 107 LYS A O 1
ATOM 883 N N . PRO A 1 108 ? -9.148 -20.359 -8.414 1 98.31 108 PRO A N 1
ATOM 884 C CA . PRO A 1 108 ? -8.672 -19.922 -9.734 1 98.31 108 PRO A CA 1
ATOM 885 C C . PRO A 1 108 ? -9.508 -20.484 -10.883 1 98.31 108 PRO A C 1
ATOM 887 O O . PRO A 1 108 ? -10.141 -21.531 -10.734 1 98.31 108 PRO A O 1
ATOM 890 N N . PRO A 1 109 ? -9.5 -19.75 -12.055 1 97.62 109 PRO A N 1
ATOM 891 C CA . PRO A 1 109 ? -10.164 -20.312 -13.234 1 97.62 109 PRO A CA 1
ATOM 892 C C . PRO A 1 109 ? -9.594 -21.672 -13.641 1 97.62 109 PRO A C 1
ATOM 894 O O . PRO A 1 109 ? -8.383 -21.891 -13.539 1 97.62 109 PRO A O 1
ATOM 897 N N . GLN A 1 110 ? -10.492 -22.469 -14.164 1 97.25 110 GLN A N 1
ATOM 898 C CA . GLN A 1 110 ? -10.086 -23.828 -14.539 1 97.25 110 GLN A CA 1
ATOM 899 C C . GLN A 1 110 ? -8.977 -23.797 -15.586 1 97.25 110 GLN A C 1
ATOM 901 O O . GLN A 1 110 ? -8.055 -24.609 -15.555 1 97.25 110 GLN A O 1
ATOM 906 N N . GLU A 1 111 ? -9.062 -22.891 -16.516 1 97.75 111 GLU A N 1
ATOM 907 C CA . GLU A 1 111 ? -8.039 -22.766 -17.547 1 97.75 111 GLU A CA 1
ATOM 908 C C . GLU A 1 111 ? -6.664 -22.531 -16.938 1 97.75 111 GLU A C 1
ATOM 910 O O . GLU A 1 111 ? -5.66 -23.047 -17.422 1 97.75 111 GLU A O 1
ATOM 915 N N . PHE A 1 112 ? -6.629 -21.781 -15.883 1 98.5 112 PHE A N 1
ATOM 916 C CA . PHE A 1 112 ? -5.363 -21.5 -15.219 1 98.5 112 PHE A CA 1
ATOM 917 C C . PHE A 1 112 ? -4.875 -22.719 -14.445 1 98.5 112 PHE A C 1
ATOM 919 O O . PHE A 1 112 ? -3.682 -23.031 -14.438 1 98.5 112 PHE A O 1
ATOM 926 N N . LEU A 1 113 ? -5.758 -23.344 -13.797 1 98.12 113 LEU A N 1
ATOM 927 C CA . LEU A 1 113 ? -5.383 -24.531 -13.062 1 98.12 113 LEU A CA 1
ATOM 928 C C . LEU A 1 113 ? -4.781 -25.578 -13.992 1 98.12 113 LEU A C 1
ATOM 930 O O . LEU A 1 113 ? -3.777 -26.219 -13.664 1 98.12 113 LEU A O 1
ATOM 934 N N . ASP A 1 114 ? -5.398 -25.766 -15.18 1 98.06 114 ASP A N 1
ATOM 935 C CA . ASP A 1 114 ? -4.852 -26.672 -16.188 1 98.06 114 ASP A CA 1
ATOM 936 C C . ASP A 1 114 ? -3.459 -26.234 -16.625 1 98.06 114 ASP A C 1
ATOM 938 O O . ASP A 1 114 ? -2.557 -27.062 -16.766 1 98.06 114 ASP A O 1
ATOM 942 N N . HIS A 1 115 ? -3.326 -25 -16.797 1 98.44 115 HIS A N 1
ATOM 943 C CA . HIS A 1 115 ? -2.045 -24.422 -17.203 1 98.44 115 HIS A CA 1
ATOM 944 C C . HIS A 1 115 ? -0.968 -24.703 -16.156 1 98.44 115 HIS A C 1
ATOM 946 O O . HIS A 1 115 ? 0.15 -25.094 -16.5 1 98.44 115 HIS A O 1
ATOM 952 N N . VAL A 1 116 ? -1.257 -24.484 -14.906 1 98.19 116 VAL A N 1
ATOM 953 C CA . VAL A 1 116 ? -0.33 -24.703 -13.805 1 98.19 116 VAL A CA 1
ATOM 954 C C . VAL A 1 116 ? 0.151 -26.156 -13.82 1 98.19 116 VAL A C 1
ATOM 956 O O . VAL A 1 116 ? 1.351 -26.422 -13.711 1 98.19 116 VAL A O 1
ATOM 959 N N . LEU A 1 117 ? -0.758 -27.062 -13.977 1 97.25 117 LEU A N 1
ATOM 960 C CA . LEU A 1 117 ? -0.418 -28.484 -13.969 1 97.25 117 LEU A CA 1
ATOM 961 C C . LEU A 1 117 ? 0.478 -28.828 -15.156 1 97.25 117 LEU A C 1
ATOM 963 O O . LEU A 1 117 ? 1.41 -29.625 -15.023 1 97.25 117 LEU A O 1
ATOM 967 N N . GLU A 1 118 ? 0.16 -28.266 -16.219 1 97.75 118 GLU A N 1
ATOM 968 C CA . GLU A 1 118 ? 0.926 -28.531 -17.438 1 97.75 118 GLU A CA 1
ATOM 969 C C . GLU A 1 118 ? 2.324 -27.938 -17.359 1 97.75 118 GLU A C 1
ATOM 971 O O . GLU A 1 118 ? 3.297 -28.531 -17.812 1 97.75 118 GLU A O 1
ATOM 976 N N . ARG A 1 119 ? 2.428 -26.781 -16.75 1 97.44 119 ARG A N 1
ATOM 977 C CA . ARG A 1 119 ? 3.646 -25.984 -16.844 1 97.44 119 ARG A CA 1
ATOM 978 C C . ARG A 1 119 ? 4.52 -26.172 -15.609 1 97.44 119 ARG A C 1
ATOM 980 O O . ARG A 1 119 ? 5.684 -25.766 -15.594 1 97.44 119 ARG A O 1
ATOM 987 N N . TYR A 1 120 ? 3.998 -26.734 -14.57 1 97.5 120 TYR A N 1
ATOM 988 C CA . TYR A 1 120 ? 4.672 -26.859 -13.281 1 97.5 120 TYR A CA 1
ATOM 989 C C . TYR A 1 120 ? 6.066 -27.438 -13.453 1 97.5 120 TYR A C 1
ATOM 991 O O . TYR A 1 120 ? 7.051 -26.859 -12.992 1 97.5 120 TYR A O 1
ATOM 999 N N . GLY A 1 121 ? 6.16 -28.594 -14.133 1 97 121 GLY A N 1
ATOM 1000 C CA . GLY A 1 121 ? 7.449 -29.219 -14.336 1 97 121 GLY A CA 1
ATOM 1001 C C . GLY A 1 121 ? 8.453 -28.328 -15.047 1 97 121 GLY A C 1
ATOM 1002 O O . GLY A 1 121 ? 9.617 -28.266 -14.664 1 97 121 GLY A O 1
ATOM 1003 N N . THR A 1 122 ? 7.984 -27.719 -16.078 1 96.94 122 THR A N 1
ATOM 1004 C CA . THR A 1 122 ? 8.828 -26.797 -16.844 1 96.94 122 THR A CA 1
ATOM 1005 C C . THR A 1 122 ? 9.312 -25.656 -15.961 1 96.94 122 THR A C 1
ATOM 1007 O O . THR A 1 122 ? 10.484 -25.281 -16.016 1 96.94 122 THR A O 1
ATOM 1010 N N . MET A 1 123 ? 8.453 -25.125 -15.133 1 96.81 123 MET A N 1
ATOM 1011 C CA . MET A 1 123 ? 8.812 -24.016 -14.258 1 96.81 123 MET A CA 1
ATOM 1012 C C . MET A 1 123 ? 9.828 -24.453 -13.211 1 96.81 123 MET A C 1
ATOM 1014 O O . MET A 1 123 ? 10.766 -23.703 -12.898 1 96.81 123 MET A O 1
ATOM 1018 N N . VAL A 1 124 ? 9.617 -25.609 -12.688 1 96.56 124 VAL A N 1
ATOM 1019 C CA . VAL A 1 124 ? 10.555 -26.156 -11.711 1 96.56 124 VAL A CA 1
ATOM 1020 C C . VAL A 1 124 ? 11.953 -26.234 -12.32 1 96.56 124 VAL A C 1
ATOM 1022 O O . VAL A 1 124 ? 12.938 -25.828 -11.695 1 96.56 124 VAL A O 1
ATOM 1025 N N . LYS A 1 125 ? 11.992 -26.703 -13.508 1 96.44 125 LYS A N 1
ATOM 1026 C CA . LYS A 1 125 ? 13.273 -26.844 -14.195 1 96.44 125 LYS A CA 1
ATOM 1027 C C . LYS A 1 125 ? 13.883 -25.469 -14.484 1 96.44 125 LYS A C 1
ATOM 1029 O O . LYS A 1 125 ? 15.078 -25.25 -14.258 1 96.44 125 LYS A O 1
ATOM 1034 N N . MET A 1 126 ? 13.102 -24.578 -14.992 1 95.5 126 MET A N 1
ATOM 1035 C CA . MET A 1 126 ? 13.578 -23.25 -15.406 1 95.5 126 MET A CA 1
ATOM 1036 C C . MET A 1 126 ? 14.109 -22.469 -14.219 1 95.5 126 MET A C 1
ATOM 1038 O O . MET A 1 126 ? 15.016 -21.641 -14.367 1 95.5 126 MET A O 1
ATOM 1042 N N . THR A 1 127 ? 13.57 -22.734 -13.031 1 95.12 127 THR A N 1
ATOM 1043 C CA . THR A 1 127 ? 13.945 -21.922 -11.867 1 95.12 127 THR A CA 1
ATOM 1044 C C . THR A 1 127 ? 14.969 -22.656 -11.008 1 95.12 127 THR A C 1
ATOM 1046 O O . THR A 1 127 ? 15.453 -22.125 -10.016 1 95.12 127 THR A O 1
ATOM 1049 N N . ARG A 1 128 ? 15.328 -23.859 -11.359 1 94.88 128 ARG A N 1
ATOM 1050 C CA . ARG A 1 128 ? 16.156 -24.734 -10.531 1 94.88 128 ARG A CA 1
ATOM 1051 C C . ARG A 1 128 ? 17.484 -24.078 -10.211 1 94.88 128 ARG A C 1
ATOM 1053 O O . ARG A 1 128 ? 17.906 -24.062 -9.047 1 94.88 128 ARG A O 1
ATOM 1060 N N . LYS A 1 129 ? 18.156 -23.656 -11.227 1 94.75 129 LYS A N 1
ATOM 1061 C CA . LYS A 1 129 ? 19.469 -23.062 -11.023 1 94.75 129 LYS A CA 1
ATOM 1062 C C . LYS A 1 129 ? 19.391 -21.859 -10.094 1 94.75 129 LYS A C 1
ATOM 1064 O O . LYS A 1 129 ? 20.172 -21.75 -9.148 1 94.75 129 LYS A O 1
ATOM 1069 N N . ALA A 1 130 ? 18.516 -20.953 -10.422 1 95.19 130 ALA A N 1
ATOM 1070 C CA . ALA A 1 130 ? 18.359 -19.766 -9.602 1 95.19 130 ALA A CA 1
ATOM 1071 C C . ALA A 1 130 ? 18 -20.109 -8.164 1 95.19 130 ALA A C 1
ATOM 1073 O O . ALA A 1 130 ? 18.516 -19.5 -7.223 1 95.19 130 ALA A O 1
ATOM 1074 N N . ARG A 1 131 ? 17.141 -21.094 -7.957 1 93.44 131 ARG A N 1
ATOM 1075 C CA . ARG A 1 131 ? 16.75 -21.516 -6.617 1 93.44 131 ARG A CA 1
ATOM 1076 C C . ARG A 1 131 ? 17.938 -22.109 -5.855 1 93.44 131 ARG A C 1
ATOM 1078 O O . ARG A 1 131 ? 18.109 -21.844 -4.664 1 93.44 131 ARG A O 1
ATOM 1085 N N . ASN A 1 132 ? 18.703 -22.828 -6.562 1 94.81 132 ASN A N 1
ATOM 1086 C CA . ASN A 1 132 ? 19.891 -23.406 -5.949 1 94.81 132 ASN A CA 1
ATOM 1087 C C . ASN A 1 132 ? 20.891 -22.328 -5.527 1 94.81 132 ASN A C 1
ATOM 1089 O O . ASN A 1 132 ? 21.578 -22.469 -4.52 1 94.81 132 ASN A O 1
ATOM 1093 N N . GLU A 1 133 ? 20.938 -21.344 -6.281 1 95.69 133 GLU A N 1
ATOM 1094 C CA . GLU A 1 133 ? 21.859 -20.25 -6.012 1 95.69 133 GLU A CA 1
ATOM 1095 C C . GLU A 1 133 ? 21.234 -19.203 -5.094 1 95.69 133 GLU A C 1
ATOM 1097 O O . GLU A 1 133 ? 21.859 -18.188 -4.77 1 95.69 133 GLU A O 1
ATOM 1102 N N . LYS A 1 134 ? 20 -19.422 -4.664 1 95.12 134 LYS A N 1
ATOM 1103 C CA . LYS A 1 134 ? 19.25 -18.531 -3.781 1 95.12 134 LYS A CA 1
ATOM 1104 C C . LYS A 1 134 ? 19.125 -17.141 -4.391 1 95.12 134 LYS A C 1
ATOM 1106 O O . LYS A 1 134 ? 19.344 -16.141 -3.715 1 95.12 134 LYS A O 1
ATOM 1111 N N . LYS A 1 135 ? 18.812 -17.141 -5.656 1 95.69 135 LYS A N 1
ATOM 1112 C CA . LYS A 1 135 ? 18.641 -15.898 -6.395 1 95.69 135 LYS A CA 1
ATOM 1113 C C . LYS A 1 135 ? 17.219 -15.781 -6.953 1 95.69 135 LYS A C 1
ATOM 1115 O O . LYS A 1 135 ? 16.562 -16.797 -7.203 1 95.69 135 LYS A O 1
ATOM 1120 N N . LEU A 1 136 ? 16.797 -14.578 -7.098 1 96.25 136 LEU A N 1
ATOM 1121 C CA . LEU A 1 136 ? 15.5 -14.312 -7.707 1 96.25 136 LEU A CA 1
ATOM 1122 C C . LEU A 1 136 ? 15.656 -13.969 -9.188 1 96.25 136 LEU A C 1
ATOM 1124 O O . LEU A 1 136 ? 16.703 -13.461 -9.602 1 96.25 136 LEU A O 1
ATOM 1128 N N . GLN A 1 137 ? 14.641 -14.234 -9.906 1 97 137 GLN A N 1
ATOM 1129 C CA . GLN A 1 137 ? 14.656 -13.953 -11.344 1 97 137 GLN A CA 1
ATOM 1130 C C . GLN A 1 137 ? 13.625 -12.891 -11.711 1 97 137 GLN A C 1
ATOM 1132 O O . GLN A 1 137 ? 12.531 -12.859 -11.148 1 97 137 GLN A O 1
ATOM 1137 N N . LEU A 1 138 ? 14.086 -12.031 -12.602 1 97.44 138 LEU A N 1
ATOM 1138 C CA . LEU A 1 138 ? 13.258 -10.945 -13.117 1 97.44 138 LEU A CA 1
ATOM 1139 C C . LEU A 1 138 ? 12.836 -11.227 -14.555 1 97.44 138 LEU A C 1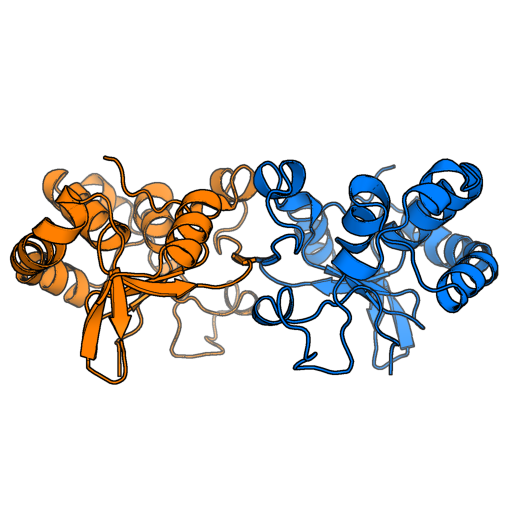
ATOM 1141 O O . LEU A 1 138 ? 13.664 -11.586 -15.398 1 97.44 138 LEU A O 1
ATOM 1145 N N . TRP A 1 139 ? 11.547 -11.078 -14.836 1 97.19 139 TRP A N 1
ATOM 1146 C CA . TRP A 1 139 ? 11.016 -11.297 -16.172 1 97.19 139 TRP A CA 1
ATOM 1147 C C . TRP A 1 139 ? 11.273 -10.086 -17.062 1 97.19 139 TRP A C 1
ATOM 1149 O O . TRP A 1 139 ? 11 -8.945 -16.672 1 97.19 139 TRP A O 1
ATOM 1159 N N . ASP A 1 140 ? 11.852 -10.281 -18.172 1 94.12 140 ASP A N 1
ATOM 1160 C CA . ASP A 1 140 ? 12.047 -9.266 -19.203 1 94.12 140 ASP A CA 1
ATOM 1161 C C . ASP A 1 140 ? 10.953 -9.352 -20.266 1 94.12 140 ASP A C 1
ATOM 1163 O O . ASP A 1 140 ? 10.992 -10.219 -21.125 1 94.12 140 ASP A O 1
ATOM 1167 N N . ASP A 1 141 ? 10.078 -8.438 -20.219 1 89.06 141 ASP A N 1
ATOM 1168 C CA . ASP A 1 141 ? 8.93 -8.469 -21.125 1 89.06 141 ASP A CA 1
ATOM 1169 C C . ASP A 1 141 ? 9.367 -8.242 -22.578 1 89.06 141 ASP A C 1
ATOM 1171 O O . ASP A 1 141 ? 8.75 -8.766 -23.5 1 89.06 141 ASP A O 1
ATOM 1175 N N . THR A 1 142 ? 10.344 -7.465 -22.734 1 89.69 142 THR A N 1
ATOM 1176 C CA . THR A 1 142 ? 10.828 -7.156 -24.062 1 89.69 142 THR A CA 1
ATOM 1177 C C . THR A 1 142 ? 11.461 -8.391 -24.719 1 89.69 142 THR A C 1
ATOM 1179 O O . THR A 1 142 ? 11.109 -8.75 -25.844 1 89.69 142 THR A O 1
ATOM 1182 N N . GLU A 1 143 ? 12.289 -9.102 -24.016 1 93.38 143 GLU A N 1
ATOM 1183 C CA . GLU A 1 143 ? 12.984 -10.273 -24.516 1 93.38 143 GLU A CA 1
ATOM 1184 C C . GLU A 1 143 ? 12.18 -11.547 -24.266 1 93.38 143 GLU A C 1
ATOM 1186 O O . GLU A 1 143 ? 12.547 -12.625 -24.734 1 93.38 143 GLU A O 1
ATOM 1191 N N . GLN A 1 144 ? 11.156 -11.445 -23.5 1 92.81 144 GLN A N 1
ATOM 1192 C CA . GLN A 1 144 ? 10.289 -12.57 -23.172 1 92.81 144 GLN A CA 1
ATOM 1193 C C . GLN A 1 144 ? 11.086 -13.719 -22.547 1 92.81 144 GLN A C 1
ATOM 1195 O O . GLN A 1 144 ? 10.953 -14.867 -22.969 1 92.81 144 GLN A O 1
ATOM 1200 N N . LYS A 1 145 ? 11.875 -13.383 -21.641 1 95.25 145 LYS A N 1
ATOM 1201 C CA . LYS A 1 145 ? 12.672 -14.359 -20.906 1 95.25 145 LYS A CA 1
ATOM 1202 C C . LYS A 1 145 ? 12.984 -13.867 -19.5 1 95.25 145 LYS A C 1
ATOM 1204 O O . LYS A 1 145 ? 12.867 -12.672 -19.219 1 95.25 145 LYS A O 1
ATOM 1209 N N . ALA A 1 146 ? 13.383 -14.805 -18.609 1 96.12 146 ALA A N 1
ATOM 1210 C CA . ALA A 1 146 ? 13.773 -14.477 -17.25 1 96.12 146 ALA A CA 1
ATOM 1211 C C . ALA A 1 146 ? 15.281 -14.25 -17.141 1 96.12 146 ALA A C 1
ATOM 1213 O O . ALA A 1 146 ? 16.062 -14.938 -17.812 1 96.12 146 ALA A O 1
ATOM 1214 N N . ALA A 1 147 ? 15.664 -13.273 -16.422 1 96.12 147 ALA A N 1
ATOM 1215 C CA . ALA A 1 147 ? 17.062 -12.969 -16.141 1 96.12 147 ALA A CA 1
ATOM 1216 C C . ALA A 1 147 ? 17.297 -12.82 -14.648 1 96.12 147 ALA A C 1
ATOM 1218 O O . ALA A 1 147 ? 16.359 -12.641 -13.875 1 96.12 147 ALA A O 1
ATOM 1219 N N . GLU A 1 148 ? 18.562 -12.922 -14.273 1 95.69 148 GLU A N 1
ATOM 1220 C CA . GLU A 1 148 ? 18.906 -12.734 -12.867 1 95.69 148 GLU A CA 1
ATOM 1221 C C . GLU A 1 148 ? 18.578 -11.32 -12.398 1 95.69 148 GLU A C 1
ATOM 1223 O O . GLU A 1 148 ? 18.891 -10.344 -13.086 1 95.69 148 GLU A O 1
ATOM 1228 N N . MET A 1 149 ? 18 -11.258 -11.258 1 96.44 149 MET A N 1
ATOM 1229 C CA . MET A 1 149 ? 17.641 -9.969 -10.68 1 96.44 149 MET A CA 1
ATOM 1230 C C . MET A 1 149 ? 18.859 -9.297 -10.062 1 96.44 149 MET A C 1
ATOM 1232 O O . MET A 1 149 ? 19.656 -9.945 -9.383 1 96.44 149 MET A O 1
ATOM 1236 N N . PRO A 1 150 ? 19.016 -7.992 -10.328 1 94.5 150 PRO A N 1
ATOM 1237 C CA . PRO A 1 150 ? 20.109 -7.289 -9.648 1 94.5 150 PRO A CA 1
ATOM 1238 C C . PRO A 1 150 ? 20.062 -7.473 -8.133 1 94.5 150 PRO A C 1
ATOM 1240 O O . PRO 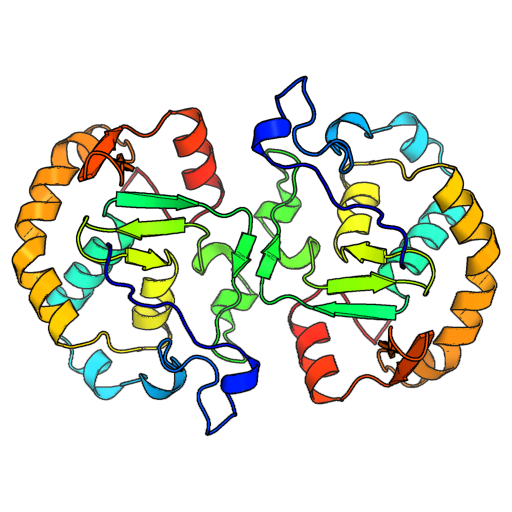A 1 150 ? 18.984 -7.504 -7.535 1 94.5 150 PRO A O 1
ATOM 1243 N N . ARG A 1 151 ? 21.203 -7.508 -7.531 1 94.31 151 ARG A N 1
ATOM 1244 C CA . ARG A 1 151 ? 21.344 -7.812 -6.109 1 94.31 151 ARG A CA 1
ATOM 1245 C C . ARG A 1 151 ? 20.562 -6.809 -5.258 1 94.31 151 ARG A C 1
ATOM 1247 O O . ARG A 1 151 ? 19.875 -7.188 -4.312 1 94.31 151 ARG A O 1
ATOM 1254 N N . ALA A 1 152 ? 20.688 -5.531 -5.551 1 90.5 152 ALA A N 1
ATOM 1255 C CA . ALA A 1 152 ? 20.016 -4.504 -4.766 1 90.5 152 ALA A CA 1
ATOM 1256 C C . ALA A 1 152 ? 18.5 -4.707 -4.785 1 90.5 152 ALA A C 1
ATOM 1258 O O . ALA A 1 152 ? 17.828 -4.523 -3.766 1 90.5 152 ALA A O 1
ATOM 1259 N N . MET A 1 153 ? 18.016 -5.059 -5.914 1 93.06 153 MET A N 1
ATOM 1260 C CA . MET A 1 153 ? 16.594 -5.32 -6.059 1 93.06 153 MET A CA 1
ATOM 1261 C C . MET A 1 153 ? 16.172 -6.555 -5.27 1 93.06 153 MET A C 1
ATOM 1263 O O . MET A 1 153 ? 15.117 -6.574 -4.645 1 93.06 153 MET A O 1
ATOM 1267 N N . GLN A 1 154 ? 16.984 -7.59 -5.297 1 95.12 154 GLN A N 1
ATOM 1268 C CA . GLN A 1 154 ? 16.703 -8.797 -4.527 1 95.12 154 GLN A CA 1
ATOM 1269 C C . GLN A 1 154 ? 16.625 -8.5 -3.033 1 95.12 154 GLN A C 1
ATOM 1271 O O . GLN A 1 154 ? 15.734 -8.992 -2.338 1 95.12 154 GLN A O 1
ATOM 1276 N N . ASP A 1 155 ? 17.547 -7.715 -2.596 1 92.56 155 ASP A N 1
ATOM 1277 C CA . ASP A 1 155 ? 17.562 -7.34 -1.187 1 92.56 155 ASP A CA 1
ATOM 1278 C C . ASP A 1 155 ? 16.281 -6.609 -0.787 1 92.56 155 ASP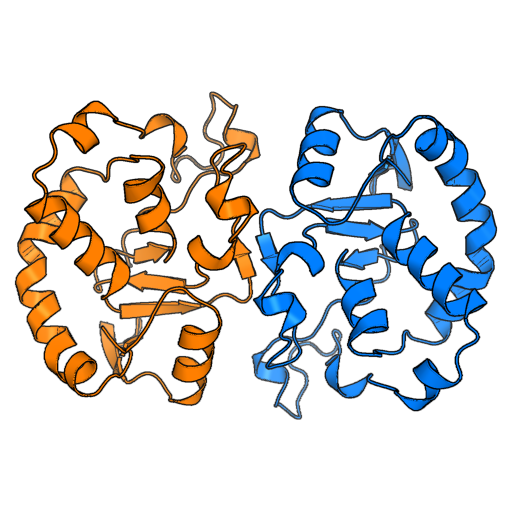 A C 1
ATOM 1280 O O . ASP A 1 155 ? 15.719 -6.879 0.271 1 92.56 155 ASP A O 1
ATOM 1284 N N . TRP A 1 156 ? 15.875 -5.75 -1.664 1 89.44 156 TRP A N 1
ATOM 1285 C CA . TRP A 1 156 ? 14.648 -5.004 -1.399 1 89.44 156 TRP A CA 1
ATOM 1286 C C . TRP A 1 156 ? 13.438 -5.934 -1.361 1 89.44 156 TRP A C 1
ATOM 1288 O O . TRP A 1 156 ? 12.648 -5.898 -0.414 1 89.44 156 TRP A O 1
ATOM 1298 N N . ILE A 1 157 ? 13.32 -6.738 -2.312 1 94.06 157 ILE A N 1
ATOM 1299 C CA . ILE A 1 157 ? 12.156 -7.605 -2.455 1 94.06 157 ILE A CA 1
ATOM 1300 C C . ILE A 1 157 ? 12.062 -8.547 -1.26 1 94.06 157 ILE A C 1
ATOM 1302 O O . ILE A 1 157 ? 11 -8.711 -0.663 1 94.06 157 ILE A O 1
ATOM 1306 N N . THR A 1 158 ? 13.172 -9.125 -0.825 1 93.69 158 THR A N 1
ATOM 1307 C CA . THR A 1 158 ? 13.148 -10.094 0.267 1 93.69 158 THR A CA 1
ATOM 1308 C C . THR A 1 158 ? 12.867 -9.398 1.597 1 93.69 158 THR A C 1
ATOM 1310 O O . THR A 1 158 ? 12.383 -10.031 2.541 1 93.69 158 THR A O 1
ATOM 1313 N N . SER A 1 159 ? 13.086 -8.102 1.646 1 91.31 159 SER A N 1
ATOM 1314 C CA . SER A 1 159 ? 12.852 -7.348 2.875 1 91.31 159 SER A CA 1
ATOM 1315 C C . SER A 1 159 ? 11.406 -6.879 2.975 1 91.31 159 SER A C 1
ATOM 1317 O O . SER A 1 159 ? 10.859 -6.758 4.074 1 91.31 159 SER A O 1
ATOM 1319 N N . TYR A 1 160 ? 10.742 -6.695 1.812 1 92.62 160 TYR A N 1
ATOM 1320 C CA . TYR A 1 160 ? 9.477 -5.973 1.826 1 92.62 160 TYR A CA 1
ATOM 1321 C C . TYR A 1 160 ? 8.32 -6.891 1.426 1 92.62 160 TYR A C 1
ATOM 1323 O O . TYR A 1 160 ? 7.156 -6.512 1.526 1 92.62 160 TYR A O 1
ATOM 1331 N N . THR A 1 161 ? 8.625 -8.031 0.955 1 95.06 161 THR A N 1
ATOM 1332 C CA . THR A 1 161 ? 7.57 -8.891 0.427 1 95.06 161 THR A CA 1
ATOM 1333 C C . THR A 1 161 ? 7.605 -10.266 1.09 1 95.06 161 THR A C 1
ATOM 1335 O O . THR A 1 161 ? 8.32 -10.469 2.074 1 95.06 161 THR A O 1
ATOM 1338 N N . THR A 1 162 ? 6.73 -11.164 0.643 1 95.31 162 THR A N 1
ATOM 1339 C CA . THR A 1 162 ? 6.703 -12.531 1.158 1 95.31 162 THR A CA 1
ATOM 1340 C C . THR A 1 162 ? 7.703 -13.406 0.413 1 95.31 162 THR A C 1
ATOM 1342 O O . THR A 1 162 ? 7.922 -14.562 0.789 1 95.31 162 THR A O 1
ATOM 1345 N N . ILE A 1 163 ? 8.297 -12.93 -0.633 1 95.62 163 ILE A N 1
ATOM 1346 C CA . ILE A 1 163 ? 9.219 -13.695 -1.465 1 95.62 163 ILE A CA 1
ATOM 1347 C C . ILE A 1 163 ? 10.547 -13.875 -0.73 1 95.62 163 ILE A C 1
ATOM 1349 O O . ILE A 1 163 ? 11.117 -12.914 -0.218 1 95.62 163 ILE A O 1
ATOM 1353 N N . GLN A 1 164 ? 10.906 -15.102 -0.658 1 93.38 164 GLN A N 1
ATOM 1354 C CA . GLN A 1 164 ? 12.172 -15.43 -0.006 1 93.38 164 GLN A CA 1
ATOM 1355 C C . GLN A 1 164 ? 13.023 -16.344 -0.883 1 93.38 164 GLN A C 1
ATOM 1357 O O . GLN A 1 164 ? 12.5 -17.062 -1.734 1 93.38 164 GLN A O 1
ATOM 1362 N N . THR A 1 165 ? 14.312 -16.25 -0.773 1 89.44 165 THR A N 1
ATOM 1363 C CA . THR A 1 165 ? 15.219 -17.078 -1.556 1 89.44 165 THR A CA 1
ATOM 1364 C C . THR A 1 165 ? 15.5 -18.391 -0.834 1 89.44 165 THR A C 1
ATOM 1366 O O . THR A 1 165 ? 15.969 -19.359 -1.448 1 89.44 165 THR A O 1
ATOM 1369 N N . GLU A 1 166 ? 15.406 -18.328 0.481 1 76.56 166 GLU A N 1
ATOM 1370 C CA . GLU A 1 166 ? 15.633 -19.562 1.231 1 76.56 166 GLU A CA 1
ATOM 1371 C C . GLU A 1 166 ? 14.328 -20.297 1.479 1 76.56 166 GLU A C 1
ATOM 1373 O O . GLU A 1 166 ? 13.281 -19.688 1.675 1 76.56 166 GLU A O 1
ATOM 1378 N N . PRO A 1 167 ? 14.398 -21.734 1.224 1 62.94 167 PRO A N 1
ATOM 1379 C CA . PRO A 1 167 ? 13.188 -22.516 1.508 1 62.94 167 PRO A CA 1
ATOM 1380 C C . PRO A 1 167 ? 12.727 -22.391 2.959 1 62.94 167 PRO A C 1
ATOM 1382 O O . PRO A 1 167 ? 13.539 -22.109 3.844 1 62.94 167 PRO A O 1
ATOM 1385 N N . MET B 1 1 ? -6.383 25.047 -6.27 1 85.38 1 MET B N 1
ATOM 1386 C CA . MET B 1 1 ? -5.578 23.828 -6.258 1 85.38 1 MET B CA 1
ATOM 1387 C C . MET B 1 1 ? -4.797 23.703 -4.953 1 85.38 1 MET B C 1
ATOM 1389 O O . MET B 1 1 ? -4.266 24.688 -4.449 1 85.38 1 MET B O 1
ATOM 1393 N N . LEU B 1 2 ? -4.836 22.594 -4.16 1 93.19 2 LEU B N 1
ATOM 1394 C CA . LEU B 1 2 ? -4.176 22.391 -2.875 1 93.19 2 LEU B CA 1
ATOM 1395 C C . LEU B 1 2 ? -2.66 22.344 -3.049 1 93.19 2 LEU B C 1
ATOM 1397 O O . LEU B 1 2 ? -2.162 21.812 -4.039 1 93.19 2 LEU B O 1
ATOM 1401 N N . ARG B 1 3 ? -1.987 23 -2.23 1 95.44 3 ARG B N 1
ATOM 1402 C CA . ARG B 1 3 ? -0.531 22.906 -2.199 1 95.44 3 ARG B CA 1
ATOM 1403 C C . ARG B 1 3 ? -0.075 21.578 -1.623 1 95.44 3 ARG B C 1
ATOM 1405 O O . ARG B 1 3 ? -0.481 21.188 -0.523 1 95.44 3 ARG B O 1
ATOM 1412 N N . GLU B 1 4 ? 0.832 20.906 -2.277 1 95.94 4 GLU B N 1
ATOM 1413 C CA . GLU B 1 4 ? 1.23 19.562 -1.869 1 95.94 4 GLU B CA 1
ATOM 1414 C C . GLU B 1 4 ? 2.404 19.609 -0.896 1 95.94 4 GLU B C 1
ATOM 1416 O O . GLU B 1 4 ? 3.332 20.406 -1.069 1 95.94 4 GLU B O 1
ATOM 1421 N N . LEU B 1 5 ? 2.342 18.859 0.134 1 96.81 5 LEU B N 1
ATOM 1422 C CA . LEU B 1 5 ? 3.387 18.656 1.132 1 96.81 5 LEU B CA 1
ATOM 1423 C C . LEU B 1 5 ? 3.553 17.172 1.451 1 96.81 5 LEU B C 1
ATOM 1425 O O . LEU B 1 5 ? 2.564 16.469 1.657 1 96.81 5 LEU B O 1
ATOM 1429 N N . GLY B 1 6 ? 4.785 16.719 1.465 1 96.12 6 GLY B N 1
ATOM 1430 C CA . GLY B 1 6 ? 5.039 15.383 1.965 1 96.12 6 GLY B CA 1
ATOM 1431 C C . GLY B 1 6 ? 4.91 14.312 0.897 1 96.12 6 GLY B C 1
ATOM 1432 O O . GLY B 1 6 ? 4.973 13.117 1.196 1 96.12 6 GLY B O 1
ATOM 1433 N N . PHE B 1 7 ? 4.691 14.648 -0.322 1 95.25 7 PHE B N 1
ATOM 1434 C CA . PHE B 1 7 ? 4.762 13.727 -1.453 1 95.25 7 PHE B CA 1
ATOM 1435 C C . PHE B 1 7 ? 6.176 13.672 -2.018 1 95.25 7 PHE B C 1
ATOM 1437 O O . PHE B 1 7 ? 6.762 14.711 -2.34 1 95.25 7 PHE B O 1
ATOM 1444 N N . TRP B 1 8 ? 6.715 12.438 -2.164 1 93.25 8 TRP B N 1
ATOM 1445 C CA . TRP B 1 8 ? 8.156 12.289 -2.324 1 93.25 8 TRP B CA 1
ATOM 1446 C C . TRP B 1 8 ? 8.508 11.898 -3.758 1 93.25 8 TRP B C 1
ATOM 1448 O O . TRP B 1 8 ? 7.648 11.445 -4.512 1 93.25 8 TRP B O 1
ATOM 1458 N N . CYS B 1 9 ? 9.703 12.016 -4.047 1 84.06 9 CYS B N 1
ATOM 1459 C CA . CYS B 1 9 ? 10.227 11.617 -5.352 1 84.06 9 CYS B CA 1
ATOM 1460 C C . CYS B 1 9 ? 10.164 10.109 -5.523 1 84.06 9 CYS B C 1
ATOM 1462 O O . CYS B 1 9 ? 9.898 9.383 -4.566 1 84.06 9 CYS B O 1
ATOM 1464 N N . HIS B 1 10 ? 10.43 9.781 -6.68 1 78.75 10 HIS B N 1
ATOM 1465 C CA . HIS B 1 10 ? 10.414 8.352 -6.977 1 78.75 10 HIS B CA 1
ATOM 1466 C C . HIS B 1 10 ? 11.602 7.645 -6.344 1 78.75 10 HIS B C 1
ATOM 1468 O O . HIS B 1 10 ? 12.648 8.258 -6.121 1 78.75 10 HIS B O 1
ATOM 1474 N N . GLU B 1 11 ? 11.469 6.391 -6.16 1 75.44 11 GLU B N 1
ATOM 1475 C CA . GLU B 1 11 ? 12.492 5.586 -5.492 1 75.44 11 GLU B CA 1
ATOM 1476 C C . GLU B 1 11 ? 13.812 5.625 -6.254 1 75.44 11 GLU B C 1
ATOM 1478 O O . GLU B 1 11 ? 14.883 5.645 -5.645 1 75.44 11 GLU B O 1
ATOM 1483 N N . ASP B 1 12 ? 13.68 5.594 -7.508 1 71 12 ASP B N 1
ATOM 1484 C CA . ASP B 1 12 ? 14.883 5.574 -8.344 1 71 12 ASP B CA 1
ATOM 1485 C C . ASP B 1 12 ? 15.703 6.848 -8.148 1 71 12 ASP B C 1
ATOM 1487 O O . ASP B 1 12 ? 16.891 6.875 -8.453 1 71 12 ASP B O 1
ATOM 1491 N N . GLU B 1 13 ? 15.023 7.773 -7.598 1 69.06 13 GLU B N 1
ATOM 1492 C CA . GLU B 1 13 ? 15.688 9.07 -7.445 1 69.06 13 GLU B CA 1
ATOM 1493 C C . GLU B 1 13 ? 16.266 9.227 -6.043 1 69.06 13 GLU B C 1
ATOM 1495 O O . GLU B 1 13 ? 16.969 10.195 -5.77 1 69.06 13 GLU B O 1
ATOM 1500 N N . LEU B 1 14 ? 15.961 8.297 -5.277 1 72.81 14 LEU B N 1
ATOM 1501 C CA . LEU B 1 14 ? 16.438 8.438 -3.904 1 72.81 14 LEU B CA 1
ATOM 1502 C C . LEU B 1 14 ? 17.953 8.438 -3.852 1 72.81 14 LEU B C 1
ATOM 1504 O O . LEU B 1 14 ? 18.547 9.086 -2.984 1 72.81 14 LEU B O 1
ATOM 1508 N N . SER B 1 15 ? 18.516 7.734 -4.848 1 66.62 15 SER B N 1
ATOM 1509 C CA . SER B 1 15 ? 19.969 7.68 -4.883 1 66.62 15 SER B CA 1
ATOM 1510 C C . SER B 1 15 ? 20.531 8.602 -5.961 1 66.62 15 SER B C 1
ATOM 1512 O O . SER B 1 15 ? 21.75 8.727 -6.102 1 66.62 15 SER B O 1
ATOM 1514 N N . SER B 1 16 ? 19.594 9.141 -6.734 1 65.38 16 SER B N 1
ATOM 1515 C CA . SER B 1 16 ? 20.078 9.93 -7.863 1 65.38 16 SER B CA 1
ATOM 1516 C C . SER B 1 16 ? 20.297 11.383 -7.469 1 65.38 16 SER B C 1
ATOM 1518 O O . SER B 1 16 ? 19.656 11.883 -6.547 1 65.38 16 SER B O 1
ATOM 1520 N N . THR B 1 17 ? 21.328 11.922 -8 1 60.28 17 THR B N 1
ATOM 1521 C CA . THR B 1 17 ? 21.609 13.344 -7.82 1 60.28 17 THR B CA 1
ATOM 1522 C C . THR B 1 17 ? 20.688 14.18 -8.695 1 60.28 17 THR B C 1
ATOM 1524 O O . THR B 1 17 ? 20.594 15.398 -8.523 1 60.28 17 THR B O 1
ATOM 1527 N N . LYS B 1 18 ? 20 13.469 -9.656 1 60.09 18 LYS B N 1
ATOM 1528 C CA . LYS B 1 18 ? 19.156 14.227 -10.586 1 60.09 18 LYS B CA 1
ATOM 1529 C C . LYS B 1 18 ? 17.672 14.023 -10.289 1 60.09 18 LYS B C 1
ATOM 1531 O O . LYS B 1 18 ? 17.172 12.906 -10.391 1 60.09 18 LYS B O 1
ATOM 1536 N N . PRO B 1 19 ? 16.953 15.07 -9.82 1 58.34 19 PRO B N 1
ATOM 1537 C CA . PRO B 1 19 ? 15.539 14.828 -9.547 1 58.34 19 PRO B CA 1
ATOM 1538 C C . PRO B 1 19 ? 14.734 14.5 -10.805 1 58.34 19 PRO B C 1
ATOM 1540 O O . PRO B 1 19 ? 14.938 15.125 -11.852 1 58.34 19 PRO B O 1
ATOM 1543 N N . LEU B 1 20 ? 14.164 13.289 -11.109 1 58 20 LEU B N 1
ATOM 1544 C CA . LEU B 1 20 ? 13.297 12.992 -12.234 1 58 20 LEU B CA 1
ATOM 1545 C C . LEU B 1 20 ? 12.062 13.891 -12.227 1 58 20 LEU B C 1
ATOM 1547 O O . LEU B 1 20 ? 11.641 14.383 -13.273 1 58 20 LEU B O 1
ATOM 1551 N N . ASP B 1 21 ? 11.359 13.953 -11.195 1 61.72 21 ASP B N 1
ATOM 1552 C CA . ASP B 1 21 ? 10.266 14.891 -10.977 1 61.72 21 ASP B CA 1
ATOM 1553 C C . ASP B 1 21 ? 10.703 16.031 -10.062 1 61.72 21 ASP B C 1
ATOM 1555 O O . ASP B 1 21 ? 11.023 15.82 -8.898 1 61.72 21 ASP B O 1
ATOM 1559 N N . ALA B 1 22 ? 11.016 17.078 -10.695 1 60.94 22 ALA B N 1
ATOM 1560 C CA . ALA B 1 22 ? 11.609 18.266 -10.078 1 60.94 22 ALA B CA 1
ATOM 1561 C C . ALA B 1 22 ? 10.742 18.766 -8.922 1 60.94 22 ALA B C 1
ATOM 1563 O O . ALA B 1 22 ? 11.227 19.5 -8.055 1 60.94 22 ALA B O 1
ATOM 1564 N N . ASN B 1 23 ? 9.516 18.156 -8.875 1 77.5 23 ASN B N 1
ATOM 1565 C CA . ASN B 1 23 ? 8.672 18.891 -7.934 1 77.5 23 ASN B CA 1
ATOM 1566 C C . ASN B 1 23 ? 8.43 18.078 -6.66 1 77.5 23 ASN B C 1
ATOM 1568 O O . ASN B 1 23 ? 7.844 18.578 -5.703 1 77.5 23 ASN B O 1
ATOM 1572 N N . ARG B 1 24 ? 8.906 16.906 -6.547 1 89.19 24 ARG B N 1
ATOM 1573 C CA . ARG B 1 24 ? 8.766 16.125 -5.32 1 89.19 24 ARG B CA 1
ATOM 1574 C C . ARG B 1 24 ? 10.125 15.812 -4.707 1 89.19 24 ARG B C 1
ATOM 1576 O O . ARG B 1 24 ? 10.953 15.141 -5.328 1 89.19 24 ARG B O 1
ATOM 1583 N N . PRO B 1 25 ? 10.328 16.359 -3.564 1 91.19 25 PRO B N 1
ATOM 1584 C CA . PRO B 1 25 ? 11.656 16.266 -2.957 1 91.19 25 PRO B CA 1
ATOM 1585 C C . PRO B 1 25 ? 11.977 14.859 -2.449 1 91.19 25 PRO B C 1
ATOM 1587 O O . PRO B 1 25 ? 11.078 14.031 -2.291 1 91.19 25 PRO B O 1
ATOM 1590 N N . ASN B 1 26 ? 13.289 14.609 -2.252 1 91.94 26 ASN B N 1
ATOM 1591 C CA . ASN B 1 26 ? 13.812 13.461 -1.516 1 91.94 26 ASN B CA 1
ATOM 1592 C C . ASN B 1 26 ? 13.781 13.703 -0.009 1 91.94 26 ASN B C 1
ATOM 1594 O O . ASN B 1 26 ? 14.461 14.602 0.496 1 91.94 26 ASN B O 1
ATOM 1598 N N . PRO B 1 27 ? 12.969 12.914 0.725 1 94.69 27 PRO B N 1
ATOM 1599 C CA . PRO B 1 27 ? 12.844 13.18 2.16 1 94.69 27 PRO B CA 1
ATOM 1600 C C 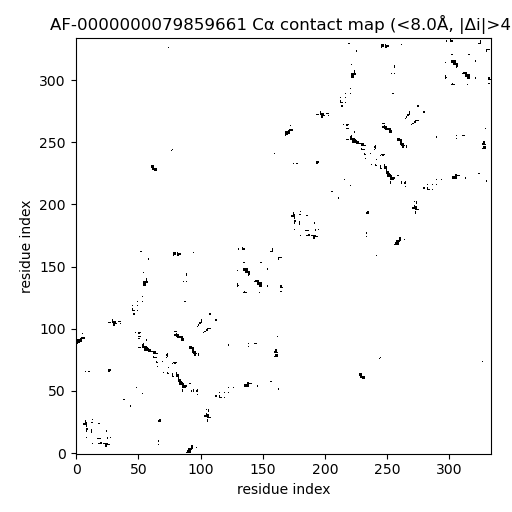. PRO B 1 27 ? 14.156 12.961 2.916 1 94.69 27 PRO B C 1
ATOM 1602 O O . PRO B 1 27 ? 14.359 13.547 3.982 1 94.69 27 PRO B O 1
ATOM 1605 N N . LEU B 1 28 ? 15.016 12.188 2.377 1 93.62 28 LEU B N 1
ATOM 1606 C CA . LEU B 1 28 ? 16.297 11.914 3.033 1 93.62 28 LEU B CA 1
ATOM 1607 C C . LEU B 1 28 ? 17.109 13.195 3.184 1 93.62 28 LEU B C 1
ATOM 1609 O O . LEU B 1 28 ? 17.891 13.328 4.121 1 93.62 28 LEU B O 1
ATOM 1613 N N . TYR B 1 29 ? 16.875 14.148 2.271 1 93.31 29 TYR B N 1
ATOM 1614 C CA . TYR B 1 29 ? 17.625 15.398 2.283 1 93.31 29 TYR B CA 1
ATOM 1615 C C . TYR B 1 29 ? 16.953 16.438 3.174 1 93.31 29 TYR B C 1
ATOM 1617 O O . TYR B 1 29 ? 17.484 17.531 3.361 1 93.31 29 TYR B O 1
ATOM 1625 N N . LEU B 1 30 ? 15.891 16.094 3.758 1 96.12 30 LEU B N 1
ATOM 1626 C CA . LEU B 1 30 ? 15.133 17.031 4.562 1 96.12 30 LEU B CA 1
ATOM 1627 C C . LEU B 1 30 ? 15.242 16.703 6.047 1 96.12 30 LEU B C 1
ATOM 1629 O O . LEU B 1 30 ? 14.609 17.344 6.883 1 96.12 30 LEU B O 1
ATOM 1633 N N . VAL B 1 31 ? 16.031 15.688 6.367 1 97.69 31 VAL B N 1
ATOM 1634 C CA . VAL B 1 31 ? 16.234 15.297 7.758 1 97.69 31 VAL B CA 1
ATOM 1635 C C . VAL B 1 31 ? 17 16.391 8.492 1 97.69 31 VAL B C 1
ATOM 1637 O O . VAL B 1 31 ? 18 16.891 7.996 1 97.69 31 VAL B O 1
ATOM 1640 N N . ASP B 1 32 ? 16.547 16.844 9.648 1 98.62 32 ASP B N 1
ATOM 1641 C CA . ASP B 1 32 ? 17.188 17.844 10.508 1 98.62 32 ASP B CA 1
ATOM 1642 C C . ASP B 1 32 ? 17.078 17.453 11.977 1 98.62 32 ASP B C 1
ATOM 1644 O O . ASP B 1 32 ? 16.172 17.906 12.68 1 98.62 32 ASP B O 1
ATOM 1648 N N . ASP B 1 33 ? 18.016 16.719 12.445 1 98.31 33 ASP B N 1
ATOM 1649 C CA . ASP B 1 33 ? 18.016 16.203 13.812 1 98.31 33 ASP B CA 1
ATOM 1650 C C . ASP B 1 33 ? 18.109 17.344 14.82 1 98.31 33 ASP B C 1
ATOM 1652 O O . ASP B 1 33 ? 17.516 17.297 15.891 1 98.31 33 ASP B O 1
ATOM 1656 N N . ALA B 1 34 ? 18.844 18.297 14.445 1 98.25 34 ALA B N 1
ATOM 1657 C CA . ALA B 1 34 ? 19.016 19.438 15.344 1 98.25 34 ALA B CA 1
ATOM 1658 C C . ALA B 1 34 ? 17.703 20.188 15.547 1 98.25 34 ALA B C 1
ATOM 1660 O O . ALA B 1 34 ? 17.328 20.516 16.672 1 98.25 34 ALA B O 1
ATOM 1661 N N . TRP B 1 35 ? 17.078 20.375 14.414 1 98.25 35 TRP B N 1
ATOM 1662 C CA . TRP B 1 35 ? 15.789 21.031 14.508 1 98.25 35 TRP B CA 1
ATOM 1663 C C . TRP B 1 35 ? 14.844 20.25 15.414 1 98.25 35 TRP B C 1
ATOM 1665 O O . TRP B 1 35 ? 14.164 20.844 16.266 1 98.25 35 TRP B O 1
ATOM 1675 N N . PHE B 1 36 ? 14.766 18.969 15.219 1 98.31 36 PHE B N 1
ATOM 1676 C CA . PHE B 1 36 ? 13.828 18.141 15.969 1 98.31 36 PHE B CA 1
ATOM 1677 C C . PHE B 1 36 ? 14.164 18.141 17.453 1 98.31 36 PHE B C 1
ATOM 1679 O O . PHE B 1 36 ? 13.273 18.25 18.297 1 98.31 36 PHE B O 1
ATOM 1686 N N . ALA B 1 37 ? 15.43 18.141 17.781 1 97.75 37 ALA B N 1
ATOM 1687 C CA . ALA B 1 37 ? 15.891 18.094 19.156 1 97.75 37 ALA B CA 1
ATOM 1688 C C . ALA B 1 37 ? 15.609 19.422 19.875 1 97.75 37 ALA B C 1
ATOM 1690 O O . ALA B 1 37 ? 15.305 19.438 21.062 1 97.75 37 ALA B O 1
ATOM 1691 N N . GLU B 1 38 ? 15.695 20.484 19.141 1 97.69 38 GLU B N 1
ATOM 1692 C CA . GLU B 1 38 ? 15.578 21.797 19.75 1 97.69 38 GLU B CA 1
ATOM 1693 C C . GLU B 1 38 ? 14.148 22.328 19.641 1 97.69 38 GLU B C 1
ATOM 1695 O O . GLU B 1 38 ? 13.812 23.359 20.25 1 97.69 38 GLU B O 1
ATOM 1700 N N . CYS B 1 39 ? 13.406 21.625 18.875 1 96.62 39 CYS B N 1
ATOM 1701 C CA . CYS B 1 39 ? 12.031 22.062 18.641 1 96.62 39 CYS B CA 1
ATOM 1702 C C . CYS B 1 39 ? 11.234 22.109 19.938 1 96.62 39 CYS B C 1
ATOM 1704 O O . CYS B 1 39 ? 11.289 21.156 20.719 1 96.62 39 CYS B O 1
ATOM 1706 N N . ASP B 1 40 ? 10.547 23.203 20.141 1 96.38 40 ASP B N 1
ATOM 1707 C CA . ASP B 1 40 ? 9.648 23.312 21.297 1 96.38 40 ASP B CA 1
ATOM 1708 C C . ASP B 1 40 ? 8.641 22.172 21.312 1 96.38 40 ASP B C 1
ATOM 1710 O O . ASP B 1 40 ? 7.898 21.969 20.344 1 96.38 40 ASP B O 1
ATOM 1714 N N . PRO B 1 41 ? 8.547 21.422 22.391 1 96.88 41 PRO B N 1
ATOM 1715 C CA . PRO B 1 41 ? 7.598 20.312 22.484 1 96.88 41 PRO B CA 1
ATOM 1716 C C . PRO B 1 41 ? 6.156 20.734 22.203 1 96.88 41 PRO B C 1
ATOM 1718 O O . PRO B 1 41 ? 5.375 19.969 21.641 1 96.88 41 PRO B O 1
ATOM 1721 N N . ALA B 1 42 ? 5.812 21.891 22.562 1 96.69 42 ALA B N 1
ATOM 1722 C CA . ALA B 1 42 ? 4.465 22.391 22.312 1 96.69 42 ALA B CA 1
ATOM 1723 C C . ALA B 1 42 ? 4.215 22.562 20.812 1 96.69 42 ALA B C 1
ATOM 1725 O O . ALA B 1 42 ? 3.115 22.297 20.328 1 96.69 42 ALA B O 1
ATOM 1726 N N . LEU B 1 43 ? 5.188 23.047 20.141 1 96.56 43 LEU B N 1
ATOM 1727 C CA . LEU B 1 43 ? 5.082 23.172 18.688 1 96.56 43 LEU B CA 1
ATOM 1728 C C . LEU B 1 43 ? 4.941 21.812 18.031 1 96.56 43 LEU B C 1
ATOM 1730 O O . LEU B 1 43 ? 4.125 21.641 17.125 1 96.56 43 LEU B O 1
ATOM 1734 N N . LEU B 1 44 ? 5.723 20.859 18.5 1 97.69 44 LEU B N 1
ATOM 1735 C CA . LEU B 1 44 ? 5.652 19.516 17.938 1 97.69 44 LEU B CA 1
ATOM 1736 C C . LEU B 1 44 ? 4.262 18.922 18.141 1 97.69 44 LEU B C 1
ATOM 1738 O O . LEU B 1 44 ? 3.736 18.25 17.25 1 97.69 44 LEU B O 1
ATOM 1742 N N . LYS B 1 45 ? 3.678 19.172 19.266 1 97.56 45 LYS B N 1
ATOM 1743 C CA . LYS B 1 45 ? 2.324 18.703 19.547 1 97.56 45 LYS B CA 1
ATOM 1744 C C . LYS B 1 45 ? 1.311 19.359 18.609 1 97.56 45 LYS B C 1
ATOM 1746 O O . LYS B 1 45 ? 0.353 18.719 18.172 1 97.56 45 LYS B O 1
ATOM 1751 N N . THR B 1 46 ? 1.551 20.641 18.422 1 97.88 46 THR B N 1
ATOM 1752 C CA . THR B 1 46 ? 0.687 21.375 17.5 1 97.88 46 THR B CA 1
ATOM 1753 C C . THR B 1 46 ? 0.79 20.812 16.094 1 97.88 46 THR B C 1
ATOM 1755 O O . THR B 1 46 ? -0.225 20.609 15.422 1 97.88 46 THR B O 1
ATOM 1758 N N . ILE B 1 47 ? 1.991 20.516 15.641 1 98.31 47 ILE B N 1
ATOM 1759 C CA . ILE B 1 47 ? 2.223 19.922 14.328 1 98.31 47 ILE B CA 1
ATOM 1760 C C . ILE B 1 47 ? 1.551 18.562 14.242 1 98.31 47 ILE B C 1
ATOM 1762 O O . ILE B 1 47 ? 0.871 18.25 13.266 1 98.31 47 ILE B O 1
ATOM 1766 N N . GLU B 1 48 ? 1.71 17.734 15.242 1 98 48 GLU B N 1
ATOM 1767 C CA . GLU B 1 48 ? 1.077 16.406 15.289 1 98 48 GLU B CA 1
ATOM 1768 C C . GLU B 1 48 ? -0.437 16.531 15.141 1 98 48 GLU B C 1
ATOM 1770 O O . GLU B 1 48 ? -1.033 15.852 14.297 1 98 48 GLU B O 1
ATOM 1775 N N . TRP B 1 49 ? -0.969 17.375 16 1 96.69 49 TRP B N 1
ATOM 1776 C CA . TRP B 1 49 ? -2.416 17.562 15.953 1 96.69 49 TRP B CA 1
ATOM 1777 C C . TRP B 1 49 ? -2.873 17.969 14.562 1 96.69 49 TRP B C 1
ATOM 1779 O O . TRP B 1 49 ? -3.805 17.391 14.008 1 96.69 49 TRP B O 1
ATOM 1789 N N . PHE B 1 50 ? -2.236 19.016 14.039 1 97.88 50 PHE B N 1
ATOM 1790 C CA . PHE B 1 50 ? -2.604 19.609 12.758 1 97.88 50 PHE B CA 1
ATOM 1791 C C . PHE B 1 50 ? -2.529 18.578 11.641 1 97.88 50 PHE B C 1
ATOM 1793 O O . PHE B 1 50 ? -3.449 18.469 10.828 1 97.88 50 PHE B O 1
ATOM 1800 N N . LEU B 1 51 ? -1.479 17.766 11.641 1 97.75 51 LEU B N 1
ATOM 1801 C CA . LEU B 1 51 ? -1.228 16.812 10.57 1 97.75 51 LEU B CA 1
ATOM 1802 C C . LEU B 1 51 ? -2.146 15.602 10.688 1 97.75 51 LEU B C 1
ATOM 1804 O O . LEU B 1 51 ? -2.398 14.906 9.703 1 97.75 51 LEU B O 1
ATOM 1808 N N . THR B 1 52 ? -2.67 15.359 11.914 1 96 52 THR B N 1
ATOM 1809 C CA . THR B 1 52 ? -3.352 14.078 12.117 1 96 52 THR B CA 1
ATOM 1810 C C . THR B 1 52 ? -4.844 14.297 12.352 1 96 52 THR B C 1
ATOM 1812 O O . THR B 1 52 ? -5.625 13.344 12.32 1 96 52 THR B O 1
ATOM 1815 N N . ARG B 1 53 ? -5.309 15.594 12.5 1 94.5 53 ARG B N 1
ATOM 1816 C CA . ARG B 1 53 ? -6.695 15.797 12.891 1 94.5 53 ARG B CA 1
ATOM 1817 C C . ARG B 1 53 ? -7.402 16.75 11.938 1 94.5 53 ARG B C 1
ATOM 1819 O O . ARG B 1 53 ? -8.547 17.141 12.172 1 94.5 53 ARG B O 1
ATOM 1826 N N . ALA B 1 54 ? -6.824 17.125 10.859 1 95.75 54 ALA B N 1
ATOM 1827 C CA . ALA B 1 54 ? -7.48 17.984 9.875 1 95.75 54 ALA B CA 1
ATOM 1828 C C . ALA B 1 54 ? -8.539 17.219 9.094 1 95.75 54 ALA B C 1
ATOM 1830 O O . ALA B 1 54 ? -9.289 16.422 9.672 1 95.75 54 ALA B O 1
ATOM 1831 N N . PHE B 1 55 ? -8.742 17.547 7.863 1 97.38 55 PHE B N 1
ATOM 1832 C CA . PHE B 1 55 ? -9.766 16.891 7.051 1 97.38 55 PHE B CA 1
ATOM 1833 C C . PHE B 1 55 ? -9.148 15.789 6.195 1 97.38 55 PHE B C 1
ATOM 1835 O O . PHE B 1 55 ? -7.965 15.852 5.852 1 97.38 55 PHE B O 1
ATOM 1842 N N . VAL B 1 56 ? -10.016 14.844 5.938 1 98.06 56 VAL B N 1
ATOM 1843 C CA . VAL B 1 56 ? -9.617 13.836 4.965 1 98.06 56 VAL B CA 1
ATOM 1844 C C . VAL B 1 56 ? -10.008 14.289 3.559 1 98.06 56 VAL B C 1
ATOM 1846 O O . VAL B 1 56 ? -11.148 14.695 3.326 1 98.06 56 VAL B O 1
ATOM 1849 N N . GLU B 1 57 ? -9.055 14.312 2.682 1 97.31 57 GLU B N 1
ATOM 1850 C CA . GLU B 1 57 ? -9.312 14.68 1.292 1 97.31 57 GLU B CA 1
ATOM 1851 C C . GLU B 1 57 ? -9.672 13.453 0.455 1 97.31 57 GLU B C 1
ATOM 1853 O O . GLU B 1 57 ? -10.586 13.5 -0.371 1 97.31 57 GLU B O 1
ATOM 1858 N N . SER B 1 58 ? -8.938 12.406 0.592 1 95.69 58 SER B N 1
ATOM 1859 C CA . SER B 1 58 ? -9.133 11.18 -0.17 1 95.69 58 SER B CA 1
ATOM 1860 C C . SER B 1 58 ? -8.5 9.984 0.538 1 95.69 58 SER B C 1
ATOM 1862 O O . SER B 1 58 ? -7.812 10.148 1.549 1 95.69 58 SER B O 1
ATOM 1864 N N . HIS B 1 59 ? -8.836 8.797 0.102 1 93.69 59 HIS B N 1
ATOM 1865 C CA . HIS B 1 59 ? -8.211 7.578 0.605 1 93.69 59 HIS B CA 1
ATOM 1866 C C . HIS B 1 59 ? -7.82 6.648 -0.538 1 93.69 59 HIS B C 1
ATOM 1868 O O . HIS B 1 59 ? -8.398 6.711 -1.624 1 93.69 59 HIS B O 1
ATOM 1874 N N . GLU B 1 60 ? -6.793 5.918 -0.278 1 91.31 60 GLU B N 1
ATOM 1875 C CA . GLU B 1 60 ? -6.328 4.898 -1.211 1 91.31 60 GLU B CA 1
ATOM 1876 C C . GLU B 1 60 ? -6.516 3.498 -0.635 1 91.31 60 GLU B C 1
ATOM 1878 O O . GLU B 1 60 ? -6.84 3.344 0.545 1 91.31 60 GLU B O 1
ATOM 1883 N N . LEU B 1 61 ? -6.348 2.521 -1.494 1 89.75 61 LEU B N 1
ATOM 1884 C CA . LEU B 1 61 ? -6.551 1.135 -1.087 1 89.75 61 LEU B CA 1
ATOM 1885 C C . LEU B 1 61 ? -5.219 0.411 -0.94 1 89.75 61 LEU B C 1
ATOM 1887 O O . LEU B 1 61 ? -5.043 -0.691 -1.465 1 89.75 61 LEU B O 1
ATOM 1891 N N . ALA B 1 62 ? -4.309 1.118 -0.26 1 94.62 62 ALA B N 1
ATOM 1892 C CA . ALA B 1 62 ? -2.977 0.56 -0.052 1 94.62 62 ALA B CA 1
ATOM 1893 C C . ALA B 1 62 ? -2.203 1.358 0.995 1 94.62 62 ALA B C 1
ATOM 1895 O O . ALA B 1 62 ? -2.561 2.498 1.304 1 94.62 62 ALA B O 1
ATOM 1896 N N . TYR B 1 63 ? -1.189 0.703 1.563 1 96.56 63 TYR B N 1
ATOM 1897 C CA . TYR B 1 63 ? -0.175 1.396 2.352 1 96.56 63 TYR B CA 1
ATOM 1898 C C . TYR B 1 63 ? 1.088 1.627 1.53 1 96.56 63 TYR B C 1
ATOM 1900 O O . TYR B 1 63 ? 1.657 0.684 0.977 1 96.56 63 TYR B O 1
ATOM 1908 N N . SER B 1 64 ? 1.516 2.91 1.433 1 94.5 64 SER B N 1
ATOM 1909 C CA . SER B 1 64 ? 2.787 3.188 0.771 1 94.5 64 SER B CA 1
ATOM 1910 C C . SER B 1 64 ? 3.967 2.754 1.635 1 94.5 64 SER B C 1
ATOM 1912 O O . SER B 1 64 ? 3.871 2.742 2.863 1 94.5 64 SER B O 1
ATOM 1914 N N . PHE B 1 65 ? 5.062 2.439 1.006 1 93.81 65 PHE B N 1
ATOM 1915 C CA . PHE B 1 65 ? 6.293 2.189 1.746 1 93.81 65 PHE B CA 1
ATOM 1916 C C . PHE B 1 65 ? 6.926 3.496 2.207 1 93.81 65 PHE B C 1
ATOM 1918 O O . PHE B 1 65 ? 6.887 4.496 1.488 1 93.81 65 PHE B O 1
ATOM 1925 N N . CYS B 1 66 ? 7.477 3.455 3.402 1 96 66 CYS B N 1
ATOM 1926 C CA . CYS B 1 66 ? 8.336 4.551 3.83 1 96 66 CYS B CA 1
ATOM 1927 C C . CYS B 1 66 ? 9.539 4.695 2.9 1 96 66 CYS B C 1
ATOM 1929 O O . CYS B 1 66 ? 10.141 3.697 2.504 1 96 66 CYS B O 1
ATOM 1931 N N . ARG B 1 67 ? 9.898 5.883 2.551 1 93.75 67 ARG B N 1
ATOM 1932 C CA . ARG B 1 67 ? 10.977 6.102 1.593 1 93.75 67 ARG B CA 1
ATOM 1933 C C . ARG B 1 67 ? 12.336 5.941 2.26 1 93.75 67 ARG B C 1
ATOM 1935 O O . ARG B 1 67 ? 13.367 5.906 1.58 1 93.75 67 ARG B O 1
ATOM 1942 N N . PHE B 1 68 ? 12.391 5.922 3.564 1 93.44 68 PHE B N 1
ATOM 1943 C CA . PHE B 1 68 ? 13.633 5.621 4.262 1 93.44 68 PHE B CA 1
ATOM 1944 C C . PHE B 1 68 ? 13.914 4.125 4.246 1 93.44 68 PHE B C 1
ATOM 1946 O O . PHE B 1 68 ? 13.102 3.328 4.723 1 93.44 68 PHE B O 1
ATOM 1953 N N . PRO B 1 69 ? 15.133 3.924 3.693 1 82.75 69 PRO B N 1
ATOM 1954 C CA . PRO B 1 69 ? 15.469 2.498 3.652 1 82.75 69 PRO B CA 1
ATOM 1955 C C . PRO B 1 69 ? 15.602 1.884 5.047 1 82.75 69 PRO B C 1
ATOM 1957 O O . PRO B 1 69 ? 16.031 2.557 5.984 1 82.75 69 PRO B O 1
ATOM 1960 N N . ASN B 1 70 ? 15.109 0.793 5.363 1 82.75 70 ASN B N 1
ATOM 1961 C CA . ASN B 1 70 ? 15.281 0.032 6.598 1 82.75 70 ASN B CA 1
ATOM 1962 C C . ASN B 1 70 ? 14.43 0.601 7.73 1 82.75 70 ASN B C 1
ATOM 1964 O O . ASN B 1 70 ? 14.844 0.571 8.891 1 82.75 70 ASN B O 1
ATOM 1968 N N . CYS B 1 71 ? 13.531 1.432 7.438 1 94.19 71 CYS B N 1
ATOM 1969 C CA . CYS B 1 71 ? 12.594 1.879 8.461 1 94.19 71 CYS B CA 1
ATOM 1970 C C . CYS B 1 71 ? 11.906 0.692 9.125 1 94.19 71 CYS B C 1
ATOM 1972 O O . CYS B 1 71 ? 10.883 0.206 8.641 1 94.19 71 CYS B O 1
ATOM 1974 N N . SER B 1 72 ? 12.406 0.295 10.297 1 94 72 SER B N 1
ATOM 1975 C CA . SER B 1 72 ? 11.891 -0.884 10.984 1 94 72 SER B CA 1
ATOM 1976 C C . SER B 1 72 ? 10.43 -0.696 11.383 1 94 72 SER B C 1
ATOM 1978 O O . SER B 1 72 ? 9.633 -1.631 11.305 1 94 72 SER B O 1
ATOM 1980 N N . LEU B 1 73 ? 10.086 0.469 11.789 1 96.06 73 LEU B N 1
ATOM 1981 C CA . LEU B 1 73 ? 8.727 0.729 12.234 1 96.06 73 LEU B CA 1
ATOM 1982 C C . LEU B 1 73 ? 7.73 0.526 11.094 1 96.06 73 LEU B C 1
ATOM 1984 O O . LEU B 1 73 ? 6.742 -0.193 11.25 1 96.06 73 LEU B O 1
ATOM 1988 N N . ALA B 1 74 ? 7.984 1.121 9.938 1 95.56 74 ALA B N 1
ATOM 1989 C CA . ALA B 1 74 ? 7.066 1.021 8.812 1 95.56 74 ALA B CA 1
ATOM 1990 C C . ALA B 1 74 ? 7.027 -0.401 8.258 1 95.56 74 ALA B C 1
ATOM 1992 O O . ALA B 1 74 ? 6.004 -0.843 7.73 1 95.56 74 ALA B O 1
ATOM 1993 N N . LEU B 1 75 ? 8.164 -1.08 8.375 1 92.12 75 LEU B N 1
ATOM 1994 C CA . LEU B 1 75 ? 8.211 -2.465 7.918 1 92.12 75 LEU B CA 1
ATOM 1995 C C . LEU B 1 75 ? 7.375 -3.363 8.82 1 92.12 75 LEU B C 1
ATOM 1997 O O . LEU B 1 75 ? 6.668 -4.25 8.344 1 92.12 75 LEU B O 1
ATOM 2001 N N . GLU B 1 76 ? 7.492 -3.141 10.109 1 93.75 76 GLU B N 1
ATOM 2002 C CA . GLU B 1 76 ? 6.781 -3.963 11.086 1 93.75 76 GLU B CA 1
ATOM 2003 C C . GLU B 1 76 ? 5.312 -3.566 11.18 1 93.75 76 GLU B C 1
ATOM 2005 O O . GLU B 1 76 ? 4.445 -4.418 11.406 1 93.75 76 GLU B O 1
ATOM 2010 N N . GLN B 1 77 ? 5.086 -2.316 11.047 1 95.75 77 GLN B N 1
ATOM 2011 C CA . GLN B 1 77 ? 3.734 -1.772 11.148 1 95.75 77 GLN B CA 1
ATOM 2012 C C . GLN B 1 77 ? 3.426 -0.838 9.984 1 95.75 77 GLN B C 1
ATOM 2014 O O . GLN B 1 77 ? 3.344 0.379 10.164 1 95.75 77 GLN B O 1
ATOM 2019 N N . PRO B 1 78 ? 3.113 -1.404 8.844 1 96.25 78 PRO B N 1
ATOM 2020 C CA . PRO B 1 78 ? 2.904 -0.578 7.652 1 96.25 78 PRO B CA 1
ATOM 2021 C C . PRO B 1 78 ? 1.751 0.41 7.816 1 96.25 78 PRO B C 1
ATOM 2023 O O . PRO B 1 78 ? 1.711 1.437 7.133 1 96.25 78 PRO B O 1
ATOM 2026 N N . ARG B 1 79 ? 0.876 0.164 8.742 1 95.25 79 ARG B N 1
ATOM 2027 C CA . ARG B 1 79 ? -0.285 1.011 8.984 1 95.25 79 ARG B CA 1
ATOM 2028 C C . ARG B 1 79 ? 0.14 2.426 9.367 1 95.25 79 ARG B C 1
ATOM 2030 O O . ARG B 1 79 ? -0.606 3.383 9.148 1 95.25 79 ARG B O 1
ATOM 2037 N N . VAL B 1 80 ? 1.344 2.629 9.898 1 97 80 VAL B N 1
ATOM 2038 C CA . VAL B 1 80 ? 1.809 3.938 10.344 1 97 80 VAL B CA 1
ATOM 2039 C C . VAL B 1 80 ? 1.899 4.887 9.156 1 97 80 VAL B C 1
ATOM 2041 O O . VAL B 1 80 ? 1.885 6.109 9.32 1 97 80 VAL B O 1
ATOM 2044 N N . MET B 1 81 ? 1.973 4.332 7.938 1 97.19 81 MET B N 1
ATOM 2045 C CA . MET B 1 81 ? 2.088 5.137 6.723 1 97.19 81 MET B CA 1
ATOM 2046 C C . MET B 1 81 ? 0.729 5.68 6.301 1 97.19 81 MET B C 1
ATOM 2048 O O . MET B 1 81 ? 0.651 6.605 5.492 1 97.19 81 MET B O 1
ATOM 2052 N N . GLY B 1 82 ? -0.356 5.086 6.824 1 96.38 82 GLY B N 1
ATOM 2053 C CA . GLY B 1 82 ? -1.705 5.512 6.488 1 96.38 82 GLY B CA 1
ATOM 2054 C C . GLY B 1 82 ? -2.082 5.223 5.051 1 96.38 82 GLY B C 1
ATOM 2055 O O . GLY B 1 82 ? -1.297 4.633 4.305 1 96.38 82 GLY B O 1
ATOM 2056 N N . ALA B 1 83 ? -3.281 5.625 4.676 1 96.69 83 ALA B N 1
ATOM 2057 C CA . ALA B 1 83 ? -3.807 5.41 3.33 1 96.69 83 ALA B CA 1
ATOM 2058 C C . ALA B 1 83 ? -4.684 6.582 2.893 1 96.69 83 ALA B C 1
ATOM 2060 O O . ALA B 1 83 ? -5.551 6.426 2.029 1 96.69 83 ALA B O 1
ATOM 2061 N N . CYS B 1 84 ? -4.496 7.715 3.508 1 97.69 84 CYS B N 1
ATOM 2062 C CA . CYS B 1 84 ? -5.312 8.883 3.191 1 97.69 84 CYS B CA 1
ATOM 2063 C C . CYS B 1 84 ? -4.438 10.07 2.803 1 97.69 84 CYS B C 1
ATOM 2065 O O . CYS B 1 84 ? -3.242 10.086 3.105 1 97.69 84 CYS B O 1
ATOM 2067 N N . THR B 1 85 ? -5.027 10.938 2.021 1 98 85 THR B N 1
ATOM 2068 C CA . THR B 1 85 ? -4.539 12.305 1.904 1 98 85 THR B CA 1
ATOM 2069 C C . THR B 1 85 ? -5.328 13.242 2.818 1 98 85 THR B C 1
ATOM 2071 O O . THR B 1 85 ? -6.562 13.211 2.826 1 98 85 THR B O 1
ATOM 2074 N N . MET B 1 86 ? -4.594 14 3.646 1 98.19 86 MET B N 1
ATOM 2075 C CA . MET B 1 86 ? -5.191 14.961 4.566 1 98.19 86 MET B CA 1
ATOM 2076 C C . MET B 1 86 ? -5.102 16.375 4.008 1 98.19 86 MET B C 1
ATOM 2078 O O . MET B 1 86 ? -4.312 16.641 3.098 1 98.19 86 MET B O 1
ATOM 2082 N N . THR B 1 87 ? -5.934 17.312 4.504 1 98.44 87 THR B N 1
ATOM 2083 C CA . THR B 1 87 ? -5.875 18.703 4.043 1 98.44 87 THR B CA 1
ATOM 2084 C C . THR B 1 87 ? -6.52 19.641 5.062 1 98.44 87 THR B C 1
ATOM 2086 O O . THR B 1 87 ? -7.348 19.219 5.867 1 98.44 87 THR B O 1
ATOM 2089 N N . ASP B 1 88 ? -6.059 20.812 5.121 1 97.69 88 ASP B N 1
ATOM 2090 C CA . ASP B 1 88 ? -6.738 21.875 5.855 1 97.69 88 ASP B CA 1
ATOM 2091 C C . ASP B 1 88 ? -7.484 22.812 4.902 1 97.69 88 ASP B C 1
ATOM 2093 O O . ASP B 1 88 ? -7.934 23.875 5.301 1 97.69 88 ASP B O 1
ATOM 2097 N N . GLY B 1 89 ? -7.562 22.406 3.615 1 97 89 GLY B N 1
ATOM 2098 C CA . GLY B 1 89 ? -8.195 23.219 2.592 1 97 89 GLY B CA 1
ATOM 2099 C C . GLY B 1 89 ? -7.219 24.109 1.837 1 97 89 GLY B C 1
ATOM 2100 O O . GLY B 1 89 ? -7.582 24.719 0.834 1 97 89 GLY B O 1
ATOM 2101 N N . VAL B 1 90 ? -6.008 24.203 2.312 1 97.44 90 VAL B N 1
ATOM 2102 C CA . VAL B 1 90 ? -4.957 24.984 1.656 1 97.44 90 VAL B CA 1
ATOM 2103 C C . VAL B 1 90 ? -3.824 24.047 1.229 1 97.44 90 VAL B C 1
ATOM 2105 O O . VAL B 1 90 ? -3.434 24.031 0.059 1 97.44 90 VAL B O 1
ATOM 2108 N N . TYR B 1 91 ? -3.336 23.297 2.154 1 98.06 91 TYR B N 1
ATOM 2109 C CA . TYR B 1 91 ? -2.33 22.281 1.894 1 98.06 91 TYR B CA 1
ATOM 2110 C C . TYR B 1 91 ? -2.957 20.891 1.873 1 98.06 91 TYR B C 1
ATOM 2112 O O . TYR B 1 91 ? -4.008 20.672 2.477 1 98.06 91 TYR B O 1
ATOM 2120 N N . CYS B 1 92 ? -2.367 19.984 1.161 1 98.19 92 CYS B N 1
ATOM 2121 C CA . CYS B 1 92 ? -2.658 18.562 1.316 1 98.19 92 CYS B CA 1
ATOM 2122 C C . CYS B 1 92 ? -1.378 17.766 1.531 1 98.19 92 CYS B C 1
ATOM 2124 O O . CYS B 1 92 ? -0.317 18.141 1.026 1 98.19 92 CYS B O 1
ATOM 2126 N N . TRP B 1 93 ? -1.475 16.75 2.311 1 98.25 93 TRP B N 1
ATOM 2127 C CA . TRP B 1 93 ? -0.341 15.898 2.666 1 98.25 93 TRP B CA 1
ATOM 2128 C C . TRP B 1 93 ? -0.79 14.461 2.908 1 98.25 93 TRP B C 1
ATOM 2130 O O . TRP B 1 93 ? -1.955 14.211 3.229 1 98.25 93 TRP B O 1
ATOM 2140 N N . PRO B 1 94 ? 0.106 13.477 2.68 1 98.19 94 PRO B N 1
ATOM 2141 C CA . PRO B 1 94 ? -0.268 12.109 3.037 1 98.19 94 PRO B CA 1
ATOM 2142 C C . PRO B 1 94 ? -0.434 11.914 4.543 1 98.19 94 PRO B C 1
ATOM 2144 O O . PRO B 1 94 ? 0.285 12.531 5.332 1 98.19 94 PRO B O 1
ATOM 2147 N N . GLU B 1 95 ? -1.343 11.039 4.906 1 98.19 95 GLU B N 1
ATOM 2148 C CA . GLU B 1 95 ? -1.577 10.68 6.301 1 98.19 95 GLU B CA 1
ATOM 2149 C C . GLU B 1 95 ? -0.271 10.32 7.008 1 98.19 95 GLU B C 1
ATOM 2151 O O . GLU B 1 95 ? -0.07 10.688 8.172 1 98.19 95 GLU B O 1
ATOM 2156 N N . GLY B 1 96 ? 0.634 9.727 6.32 1 98 96 GLY B N 1
ATOM 2157 C CA . GLY B 1 96 ? 1.878 9.25 6.902 1 98 96 GLY B CA 1
ATOM 2158 C C . GLY B 1 96 ? 2.916 10.336 7.078 1 98 96 GLY B C 1
ATOM 2159 O O . GLY B 1 96 ? 4.004 10.094 7.602 1 98 96 GLY B O 1
ATOM 2160 N N . TYR B 1 97 ? 2.609 11.578 6.711 1 98.56 97 TYR B N 1
ATOM 2161 C CA . TYR B 1 97 ? 3.598 12.648 6.805 1 98.56 97 TYR B CA 1
ATOM 2162 C C . TYR B 1 97 ? 4.086 12.812 8.242 1 98.56 97 TYR B C 1
ATOM 2164 O O . TYR B 1 97 ? 5.266 13.086 8.477 1 98.56 97 TYR B O 1
ATOM 2172 N N . TRP B 1 98 ? 3.242 12.641 9.195 1 98.19 98 TRP B N 1
ATOM 2173 C CA . TRP B 1 98 ? 3.643 12.758 10.594 1 98.19 98 TRP B CA 1
ATOM 2174 C C . TRP B 1 98 ? 4.719 11.727 10.938 1 98.19 98 TRP B C 1
ATOM 2176 O O . TRP B 1 98 ? 5.629 12.016 11.727 1 98.19 98 TRP B O 1
ATOM 2186 N N . HIS B 1 99 ? 4.648 10.539 10.406 1 98.44 99 HIS B N 1
ATOM 2187 C CA . HIS B 1 99 ? 5.684 9.531 10.586 1 98.44 99 HIS B CA 1
ATOM 2188 C C . HIS B 1 99 ? 7.051 10.055 10.172 1 98.44 99 HIS B C 1
ATOM 2190 O O . HIS B 1 99 ? 8.047 9.828 10.859 1 98.44 99 HIS B O 1
ATOM 2196 N N . TYR B 1 100 ? 7.094 10.781 9.047 1 98.44 100 TYR B N 1
ATOM 2197 C CA . TYR B 1 100 ? 8.352 11.328 8.562 1 98.44 100 TYR B CA 1
ATOM 2198 C C . TYR B 1 100 ? 8.883 12.398 9.508 1 98.44 100 TYR B C 1
ATOM 2200 O O . TYR B 1 100 ? 10.094 12.5 9.727 1 98.44 100 TYR B O 1
ATOM 2208 N N . VAL B 1 101 ? 8.008 13.18 10.07 1 98.62 101 VAL B N 1
ATOM 2209 C CA . VAL B 1 101 ? 8.422 14.234 10.984 1 98.62 101 VAL B CA 1
ATOM 2210 C C . VAL B 1 101 ? 8.852 13.625 12.32 1 98.62 101 VAL B C 1
ATOM 2212 O O . VAL B 1 101 ? 9.953 13.883 12.797 1 98.62 101 VAL B O 1
ATOM 2215 N N . SER B 1 102 ? 7.984 12.797 12.883 1 98.12 102 SER B N 1
ATOM 2216 C CA . SER B 1 102 ? 8.164 12.344 14.258 1 98.12 102 SER B CA 1
ATOM 2217 C C . SER B 1 102 ? 9.234 11.266 14.352 1 98.12 102 SER B C 1
ATOM 2219 O O . SER B 1 102 ? 10.016 11.242 15.305 1 98.12 102 SER B O 1
ATOM 2221 N N . HIS B 1 103 ? 9.305 10.383 13.414 1 98.12 103 HIS B N 1
ATOM 2222 C CA . HIS B 1 103 ? 10.211 9.242 13.5 1 98.12 103 HIS B CA 1
ATOM 2223 C C . HIS B 1 103 ? 11.5 9.508 12.742 1 98.12 103 HIS B C 1
ATOM 2225 O O . HIS B 1 103 ? 12.586 9.117 13.203 1 98.12 103 HIS B O 1
ATOM 2231 N N . HIS B 1 104 ? 11.461 10.195 11.602 1 98.25 104 HIS B N 1
ATOM 2232 C CA . HIS B 1 104 ? 12.648 10.375 10.773 1 98.25 104 HIS B CA 1
ATOM 2233 C C . HIS B 1 104 ? 13.18 11.797 10.875 1 98.25 104 HIS B C 1
ATOM 2235 O O . HIS B 1 104 ? 14.211 12.125 10.289 1 98.25 104 HIS B O 1
ATOM 2241 N N . HIS B 1 105 ? 12.5 12.664 11.539 1 98.56 105 HIS B N 1
ATOM 2242 C CA . HIS B 1 105 ? 12.914 14.031 11.82 1 98.56 105 HIS B CA 1
ATOM 2243 C C . HIS B 1 105 ? 12.984 14.859 10.539 1 98.56 105 HIS B C 1
ATOM 2245 O O . HIS B 1 105 ? 13.867 15.703 10.391 1 98.56 105 HIS B O 1
ATOM 2251 N N . VAL B 1 106 ? 12.148 14.531 9.617 1 98.31 106 VAL B N 1
ATOM 2252 C CA . VAL B 1 106 ? 12.016 15.359 8.422 1 98.31 106 VAL B CA 1
ATOM 2253 C C . VAL B 1 106 ? 11.414 16.719 8.805 1 98.31 106 VAL B C 1
ATOM 2255 O O . VAL B 1 106 ? 10.32 16.781 9.359 1 98.31 106 VAL B O 1
ATOM 2258 N N . LYS B 1 107 ? 12.109 17.719 8.5 1 98.62 107 LYS B N 1
ATOM 2259 C CA . LYS B 1 107 ? 11.641 19.047 8.844 1 98.62 107 LYS B CA 1
ATOM 2260 C C . LYS B 1 107 ? 10.695 19.594 7.777 1 98.62 107 LYS B C 1
ATOM 2262 O O . LYS B 1 107 ? 11.062 19.688 6.602 1 98.62 107 LYS B O 1
ATOM 2267 N N . PRO B 1 108 ? 9.5 20.016 8.234 1 98.31 108 PRO B N 1
ATOM 2268 C CA . PRO B 1 108 ? 8.633 20.703 7.273 1 98.31 108 PRO B CA 1
ATOM 2269 C C . PRO B 1 108 ? 9.203 22.047 6.82 1 98.31 108 PRO B C 1
ATOM 2271 O O . PRO B 1 108 ? 9.977 22.672 7.551 1 98.31 108 PRO B O 1
ATOM 2274 N N . PRO B 1 109 ? 8.781 22.5 5.586 1 97.56 109 PRO B N 1
ATOM 2275 C CA . PRO B 1 109 ? 9.172 23.844 5.164 1 97.56 109 PRO B CA 1
ATOM 2276 C C . PRO B 1 109 ? 8.711 24.922 6.133 1 97.56 109 PRO B C 1
ATOM 2278 O O . PRO B 1 109 ? 7.613 24.828 6.695 1 97.56 109 PRO B O 1
ATOM 2281 N N . GLN B 1 110 ? 9.523 25.953 6.203 1 97.31 110 GLN B N 1
ATOM 2282 C CA . GLN B 1 110 ? 9.211 27.031 7.141 1 97.31 110 GLN B CA 1
ATOM 2283 C C . GLN B 1 110 ? 7.871 27.672 6.816 1 97.31 110 GLN B C 1
ATOM 2285 O O . GLN B 1 110 ? 7.113 28.031 7.723 1 97.31 110 GLN B O 1
ATOM 2290 N N . GLU B 1 111 ? 7.586 27.828 5.562 1 97.75 111 GLU B N 1
ATOM 2291 C CA . GLU B 1 111 ? 6.312 28.422 5.156 1 97.75 111 GLU B CA 1
ATOM 2292 C C . GLU B 1 111 ? 5.133 27.609 5.691 1 97.75 111 GLU B C 1
ATOM 2294 O O . GLU B 1 111 ? 4.113 28.188 6.082 1 97.75 111 GLU B O 1
ATOM 2299 N N . PHE B 1 112 ? 5.281 26.344 5.727 1 98.5 112 PHE B N 1
ATOM 2300 C CA . PHE B 1 112 ? 4.211 25.484 6.234 1 98.5 112 PHE B CA 1
ATOM 2301 C C . PHE B 1 112 ? 4.117 25.578 7.75 1 98.5 112 PHE B C 1
ATOM 2303 O O . PHE B 1 112 ? 3.02 25.609 8.312 1 98.5 112 PHE B O 1
ATOM 2310 N N . LEU B 1 113 ? 5.219 25.578 8.367 1 98.12 113 LEU B N 1
ATOM 2311 C CA . LEU B 1 113 ? 5.215 25.703 9.82 1 98.12 113 LEU B CA 1
ATOM 2312 C C . LEU B 1 113 ? 4.531 27 10.258 1 98.12 113 LEU B C 1
ATOM 2314 O O . LEU B 1 113 ? 3.742 27 11.203 1 98.12 113 LEU B O 1
ATOM 2318 N N . ASP B 1 114 ? 4.832 28.109 9.547 1 98.06 114 ASP B N 1
ATOM 2319 C CA . ASP B 1 114 ? 4.164 29.375 9.82 1 98.06 114 ASP B CA 1
ATOM 2320 C C . ASP B 1 114 ? 2.658 29.266 9.602 1 98.06 114 ASP B C 1
ATOM 2322 O O . ASP B 1 114 ? 1.868 29.766 10.398 1 98.06 114 ASP B O 1
ATOM 2326 N N . HIS B 1 115 ? 2.311 28.609 8.57 1 98.44 115 HIS B N 1
ATOM 2327 C CA . HIS B 1 115 ? 0.906 28.391 8.242 1 98.44 115 HIS B CA 1
ATOM 2328 C C . HIS B 1 115 ? 0.197 27.609 9.359 1 98.44 115 HIS B C 1
ATOM 2330 O O . HIS B 1 115 ? -0.913 27.984 9.758 1 98.44 115 HIS B O 1
ATOM 2336 N N . VAL B 1 116 ? 0.774 26.547 9.828 1 98.19 116 VAL B N 1
ATOM 2337 C CA . VAL B 1 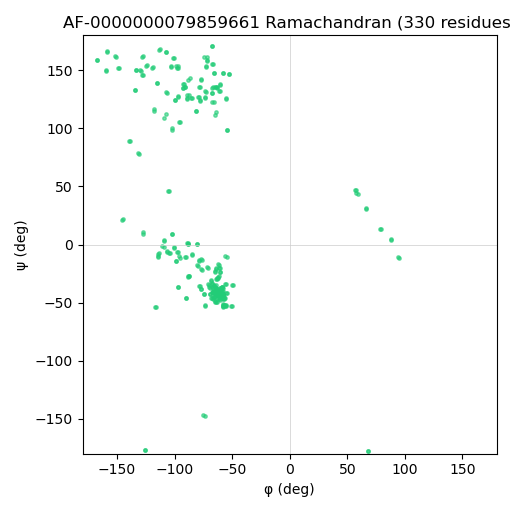116 ? 0.216 25.719 10.891 1 98.19 116 VAL B CA 1
ATOM 2338 C C . VAL B 1 116 ? -0.056 26.562 12.133 1 98.19 116 VAL B C 1
ATOM 2340 O O . VAL B 1 116 ? -1.138 26.5 12.719 1 98.19 116 VAL B O 1
ATOM 2343 N N . LEU B 1 117 ? 0.896 27.375 12.492 1 97.25 117 LEU B N 1
ATOM 2344 C CA . LEU B 1 117 ? 0.76 28.219 13.68 1 97.25 117 LEU B CA 1
ATOM 2345 C C . LEU B 1 117 ? -0.37 29.219 13.508 1 97.25 117 LEU B C 1
ATOM 2347 O O . LEU B 1 117 ? -1.121 29.484 14.445 1 97.25 117 LEU B O 1
ATOM 2351 N N . GLU B 1 118 ? -0.431 29.734 12.375 1 97.75 118 GLU B N 1
ATOM 2352 C CA . GLU B 1 118 ? -1.453 30.734 12.094 1 97.75 118 GLU B CA 1
ATOM 2353 C C . GLU B 1 118 ? -2.844 30.109 12.055 1 97.75 118 GLU B C 1
ATOM 2355 O O . GLU B 1 118 ? -3.816 30.703 12.516 1 97.75 118 GLU B O 1
ATOM 2360 N N . ARG B 1 119 ? -2.936 28.906 11.539 1 97.38 119 ARG B N 1
ATOM 2361 C CA . ARG B 1 119 ? -4.23 28.328 11.203 1 97.38 119 ARG B CA 1
ATOM 2362 C C . ARG B 1 119 ? -4.699 27.375 12.297 1 97.38 119 ARG B C 1
ATOM 2364 O O . ARG B 1 119 ? -5.855 26.953 12.305 1 97.38 119 ARG B O 1
ATOM 2371 N N . TYR B 1 120 ? -3.848 26.984 13.188 1 97.44 120 TYR B N 1
ATOM 2372 C CA . TYR B 1 120 ? -4.125 25.969 14.195 1 97.44 120 TYR B CA 1
ATOM 2373 C C . TYR B 1 120 ? -5.43 26.281 14.93 1 97.44 120 TYR B C 1
ATOM 2375 O O . TYR B 1 120 ? -6.32 25.422 15 1 97.44 120 TYR B O 1
ATOM 2383 N N . GLY B 1 121 ? -5.547 27.516 15.469 1 97 121 GLY B N 1
ATOM 2384 C CA . GLY B 1 121 ? -6.754 27.891 16.188 1 97 121 GLY B CA 1
ATOM 2385 C C . GLY B 1 121 ? -8.016 27.766 15.359 1 97 121 GLY B C 1
ATOM 2386 O O . GLY B 1 121 ? -9.039 27.281 15.844 1 97 121 GLY B O 1
ATOM 2387 N N . THR B 1 122 ? -7.93 28.219 14.148 1 96.88 122 THR B N 1
ATOM 2388 C CA . THR B 1 122 ? -9.062 28.141 13.227 1 96.88 122 THR B CA 1
ATOM 2389 C C . THR B 1 122 ? -9.445 26.688 12.977 1 96.88 122 THR B C 1
ATOM 2391 O O . THR B 1 122 ? -10.625 26.328 12.977 1 96.88 122 THR B O 1
ATOM 2394 N N . MET B 1 123 ? -8.469 25.828 12.797 1 96.81 123 MET B N 1
ATOM 2395 C CA . MET B 1 123 ? -8.719 24.422 12.539 1 96.81 123 MET B CA 1
ATOM 2396 C C . MET B 1 123 ? -9.359 23.75 13.75 1 96.81 123 MET B C 1
ATOM 2398 O O . MET B 1 123 ? -10.258 22.922 13.609 1 96.81 123 MET B O 1
ATOM 2402 N N . VAL B 1 124 ? -8.867 24.094 14.906 1 96.5 124 VAL B N 1
ATOM 2403 C CA . VAL B 1 124 ? -9.422 23.547 16.141 1 96.5 124 VAL B CA 1
ATOM 2404 C C . VAL B 1 124 ? -10.906 23.891 16.234 1 96.5 124 VAL B C 1
ATOM 2406 O O . VAL B 1 124 ? -11.734 23.031 16.531 1 96.5 124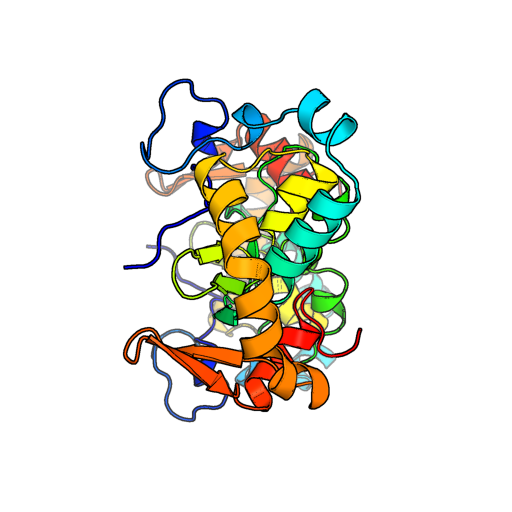 VAL B O 1
ATOM 2409 N N . LYS B 1 125 ? -11.211 25.109 15.93 1 96.44 125 LYS B N 1
ATOM 2410 C CA . LYS B 1 125 ? -12.602 25.547 15.984 1 96.44 125 LYS B CA 1
ATOM 2411 C C . LYS B 1 125 ? -13.438 24.844 14.922 1 96.44 125 LYS B C 1
ATOM 2413 O O . LYS B 1 125 ? -14.547 24.375 15.203 1 96.44 125 LYS B O 1
ATOM 2418 N N . MET B 1 126 ? -12.945 24.766 13.727 1 95.56 126 MET B N 1
ATOM 2419 C CA . MET B 1 126 ? -13.68 24.219 12.594 1 95.56 126 MET B CA 1
ATOM 2420 C C . MET B 1 126 ? -13.977 22.734 12.812 1 95.56 126 MET B C 1
ATOM 2422 O O . MET B 1 126 ? -14.984 22.219 12.328 1 95.56 126 MET B O 1
ATOM 2426 N N . THR B 1 127 ? -13.109 22.047 13.547 1 95.19 127 THR B N 1
ATOM 2427 C CA . THR B 1 127 ? -13.258 20.609 13.688 1 95.19 127 THR B CA 1
ATOM 2428 C C . THR B 1 127 ? -13.906 20.266 15.023 1 95.19 127 THR B C 1
ATOM 2430 O O . THR B 1 127 ? -14.18 19.094 15.305 1 95.19 127 THR B O 1
ATOM 2433 N N . ARG B 1 128 ? -14.18 21.219 15.852 1 94.94 128 ARG B N 1
ATOM 2434 C CA . ARG B 1 128 ? -14.625 21 17.234 1 94.94 128 ARG B CA 1
ATOM 2435 C C . ARG B 1 128 ? -15.906 20.172 17.266 1 94.94 128 ARG B C 1
ATOM 2437 O O . ARG B 1 128 ? -16 19.219 18.031 1 94.94 128 ARG B O 1
ATOM 2444 N N . LYS B 1 129 ? -16.875 20.625 16.531 1 94.81 129 LYS B N 1
ATOM 2445 C CA . LYS B 1 129 ? -18.156 19.922 16.531 1 94.81 129 LYS B CA 1
ATOM 2446 C C . LYS B 1 129 ? -18 18.469 16.109 1 94.81 129 LYS B C 1
ATOM 2448 O O . LYS B 1 129 ? -18.5 17.562 16.781 1 94.81 129 LYS B O 1
ATOM 2453 N N . ALA B 1 130 ? -17.359 18.281 15 1 95.25 130 ALA B N 1
ATOM 2454 C CA . ALA B 1 130 ? -17.156 16.922 14.5 1 95.25 130 ALA B CA 1
ATOM 2455 C C . ALA B 1 130 ? -16.391 16.078 15.516 1 95.25 130 ALA B C 1
ATOM 2457 O O . ALA B 1 130 ? -16.703 14.898 15.719 1 95.25 130 ALA B O 1
ATOM 2458 N N . ARG B 1 131 ? -15.375 16.641 16.141 1 93.62 131 ARG B N 1
ATOM 2459 C CA . ARG B 1 131 ? -14.586 15.914 17.125 1 93.62 131 ARG B CA 1
ATOM 2460 C C . ARG B 1 131 ? -15.43 15.531 18.344 1 93.62 131 ARG B C 1
ATOM 2462 O O . ARG B 1 131 ? -15.305 14.43 18.875 1 93.62 131 ARG B O 1
ATOM 2469 N N . ASN B 1 132 ? -16.25 16.422 18.719 1 94.94 132 ASN B N 1
ATOM 2470 C CA . ASN B 1 132 ? -17.156 16.156 19.844 1 94.94 132 ASN B CA 1
ATOM 2471 C C . ASN B 1 132 ? -18.125 15.031 19.516 1 94.94 132 ASN B C 1
ATOM 2473 O O . ASN B 1 132 ? -18.5 14.25 20.391 1 94.94 132 ASN B O 1
ATOM 2477 N N . GLU B 1 133 ? -18.5 14.984 18.328 1 95.81 133 GLU B N 1
ATOM 2478 C CA . GLU B 1 133 ? -19.453 13.977 17.891 1 95.81 133 GLU B CA 1
ATOM 2479 C C . GLU B 1 133 ? -18.75 12.703 17.438 1 95.81 133 GLU B C 1
ATOM 2481 O O . GLU B 1 133 ? -19.391 11.742 17 1 95.81 133 GLU B O 1
ATOM 2486 N N . LYS B 1 134 ? -17.422 12.672 17.516 1 95.19 134 LYS B N 1
ATOM 2487 C CA . LYS B 1 134 ? -16.594 11.531 17.141 1 95.19 134 LYS B CA 1
ATOM 2488 C C . LYS B 1 134 ? -16.812 11.164 15.672 1 95.19 134 LYS B C 1
ATOM 2490 O O . LYS B 1 134 ? -16.984 9.984 15.344 1 95.19 134 LYS B O 1
ATOM 2495 N N . LYS B 1 135 ? -16.859 12.188 14.883 1 95.75 135 LYS B N 1
ATOM 2496 C CA . LYS B 1 135 ? -17.047 12.008 13.445 1 95.75 135 LYS B CA 1
ATOM 2497 C C . LYS B 1 135 ? -15.867 12.555 12.656 1 95.75 135 LYS B C 1
ATOM 2499 O O . LYS B 1 135 ? -15.164 13.453 13.125 1 95.75 135 LYS B O 1
ATOM 2504 N N . LEU B 1 136 ? -15.656 11.992 11.516 1 96.31 136 LEU B N 1
ATOM 2505 C CA . LEU B 1 136 ? -14.609 12.469 10.609 1 96.31 136 LEU B CA 1
ATOM 2506 C C . LEU B 1 136 ? -15.203 13.375 9.531 1 96.31 136 LEU B C 1
ATOM 2508 O O . LEU B 1 136 ? -16.375 13.25 9.188 1 96.31 136 LEU B O 1
ATOM 2512 N N . GLN B 1 137 ? -14.391 14.234 9.055 1 97.06 137 GLN B N 1
ATOM 2513 C CA . GLN B 1 137 ? -14.828 15.164 8.023 1 97.06 137 GLN B CA 1
ATOM 2514 C C . GLN B 1 137 ? -14.086 14.93 6.711 1 97.06 137 GLN B C 1
ATOM 2516 O O . GLN B 1 137 ? -12.891 14.633 6.715 1 97.06 137 GLN B O 1
ATOM 2521 N N . LEU B 1 138 ? -14.883 15.023 5.648 1 97.44 138 LEU B N 1
ATOM 2522 C CA . LEU B 1 138 ? -14.367 14.867 4.289 1 97.44 138 LEU B CA 1
ATOM 2523 C C . LEU B 1 138 ? -14.312 16.203 3.57 1 97.44 138 LEU B C 1
ATOM 2525 O O . LEU B 1 138 ? -15.289 16.969 3.588 1 97.44 138 LEU B O 1
ATOM 2529 N N . TRP B 1 139 ? -13.18 16.516 2.961 1 97.19 139 TRP B N 1
ATOM 2530 C CA . TRP B 1 139 ? -13.016 17.75 2.221 1 97.19 139 TRP B CA 1
ATOM 2531 C C . TRP B 1 139 ? -13.664 17.656 0.845 1 97.19 139 TRP B C 1
ATOM 2533 O O . TRP B 1 139 ? -13.445 16.688 0.113 1 97.19 139 TRP B O 1
ATOM 2543 N N . ASP B 1 140 ? -14.492 18.547 0.523 1 94.19 140 ASP B N 1
ATOM 2544 C CA . ASP B 1 140 ? -15.094 18.703 -0.799 1 94.19 140 ASP B CA 1
ATOM 2545 C C . ASP B 1 140 ? -14.328 19.719 -1.642 1 94.19 140 ASP B C 1
ATOM 2547 O O . ASP B 1 140 ? -14.484 20.922 -1.46 1 94.19 140 ASP B O 1
ATOM 2551 N N . ASP B 1 141 ? -13.602 19.234 -2.555 1 89.12 141 ASP B N 1
ATOM 2552 C CA . ASP B 1 141 ? -12.75 20.094 -3.361 1 89.12 141 ASP B CA 1
ATOM 2553 C C . ASP B 1 141 ? -13.586 21.016 -4.25 1 89.12 141 ASP B C 1
ATOM 2555 O O . ASP B 1 141 ? -13.172 22.141 -4.559 1 89.12 141 ASP B O 1
ATOM 2559 N N . THR B 1 142 ? -14.672 20.547 -4.664 1 89.69 142 THR B N 1
ATOM 2560 C CA . THR B 1 142 ? -15.539 21.328 -5.539 1 89.69 142 THR B CA 1
ATOM 2561 C C . THR B 1 142 ? -16.141 22.516 -4.785 1 89.69 142 THR B C 1
ATOM 2563 O O . THR B 1 142 ? -16.062 23.656 -5.242 1 89.69 142 THR B O 1
ATOM 2566 N N . GLU B 1 143 ? -16.641 22.297 -3.609 1 93.25 143 GLU B N 1
ATOM 2567 C CA . GLU B 1 143 ? -17.297 23.328 -2.799 1 93.25 143 GLU B CA 1
ATOM 2568 C C . GLU B 1 143 ? -16.281 24.031 -1.891 1 93.25 143 GLU B C 1
ATOM 2570 O O . GLU B 1 143 ? -16.609 25.016 -1.234 1 93.25 143 GLU B O 1
ATOM 2575 N N . GLN B 1 144 ? -15.117 23.5 -1.799 1 92.81 144 GLN B N 1
ATOM 2576 C CA . GLN B 1 144 ? -14.047 24.047 -0.976 1 92.81 144 GLN B CA 1
ATOM 2577 C C . GLN B 1 144 ? -14.477 24.172 0.483 1 92.81 144 GLN B C 1
ATOM 2579 O O . GLN B 1 144 ? -14.305 25.219 1.1 1 92.81 144 GLN B O 1
ATOM 2584 N N . LYS B 1 145 ? -15.047 23.172 0.952 1 95.19 145 LYS B N 1
ATOM 2585 C CA . LYS B 1 145 ? -15.477 23.094 2.348 1 95.19 145 LYS B CA 1
ATOM 2586 C C . LYS B 1 145 ? -15.469 21.656 2.85 1 95.19 145 LYS B C 1
ATOM 2588 O O . LYS B 1 145 ? -15.453 20.719 2.055 1 95.19 145 LYS B O 1
ATOM 2593 N N . ALA B 1 146 ? -15.469 21.484 4.191 1 96.19 146 ALA B N 1
ATOM 2594 C CA . ALA B 1 146 ? -15.516 20.172 4.824 1 96.19 146 ALA B CA 1
ATOM 2595 C C . ALA B 1 146 ? -16.953 19.766 5.105 1 96.19 146 ALA B C 1
ATOM 2597 O O . ALA B 1 146 ? -17.797 20.594 5.473 1 96.19 146 ALA B O 1
ATOM 2598 N N . ALA B 1 147 ? -17.25 18.547 4.859 1 96.12 147 ALA B N 1
ATOM 2599 C CA . ALA B 1 147 ? -18.547 17.953 5.156 1 96.12 147 ALA B CA 1
ATOM 2600 C C . ALA B 1 147 ? -18.391 16.672 5.965 1 96.12 147 ALA B C 1
ATOM 2602 O O . ALA B 1 147 ? -17.312 16.094 6.016 1 96.12 147 ALA B O 1
ATOM 2603 N N . GLU B 1 148 ? -19.484 16.281 6.586 1 95.75 148 GLU B N 1
ATOM 2604 C CA . GLU B 1 148 ? -19.469 15.031 7.34 1 95.75 148 GLU B CA 1
ATOM 2605 C C . GLU B 1 148 ? -19.203 13.836 6.426 1 95.75 148 GLU B C 1
ATOM 2607 O O . GLU B 1 148 ? -19.812 13.719 5.363 1 95.75 148 GLU B O 1
ATOM 2612 N N . MET B 1 149 ? -18.344 13 6.863 1 96.5 149 MET B N 1
ATOM 2613 C CA . MET B 1 149 ? -18.016 11.797 6.098 1 96.5 149 MET B CA 1
ATOM 2614 C C . MET B 1 149 ? -19.109 10.734 6.258 1 96.5 149 MET B C 1
ATOM 2616 O O . MET B 1 149 ? -19.594 10.508 7.363 1 96.5 149 MET B O 1
ATOM 2620 N N . PRO B 1 150 ? -19.484 10.125 5.145 1 94.56 150 PRO B N 1
ATOM 2621 C CA . PRO B 1 150 ? -20.438 9.016 5.281 1 94.56 150 PRO B CA 1
ATOM 2622 C C . PRO B 1 150 ? -19.969 7.961 6.281 1 94.56 150 PRO B C 1
ATOM 2624 O O . PRO B 1 150 ? -18.781 7.66 6.363 1 94.56 150 PRO B O 1
ATOM 2627 N N . ARG B 1 151 ? -20.891 7.363 6.965 1 94.31 151 ARG B N 1
ATOM 2628 C CA . ARG B 1 151 ? -20.594 6.434 8.055 1 94.31 151 ARG B CA 1
ATOM 2629 C C . ARG B 1 151 ? -19.766 5.258 7.559 1 94.31 151 ARG B C 1
ATOM 2631 O O . ARG B 1 151 ? -18.797 4.855 8.219 1 94.31 151 ARG B O 1
ATOM 2638 N N . ALA B 1 152 ? -20.125 4.672 6.438 1 90.44 152 ALA B N 1
ATOM 2639 C CA . ALA B 1 152 ? -19.406 3.516 5.91 1 90.44 152 ALA B CA 1
ATOM 2640 C C . ALA B 1 152 ? -17.938 3.857 5.652 1 90.44 152 ALA B C 1
ATOM 2642 O O . ALA B 1 152 ? -17.047 3.045 5.918 1 90.44 152 ALA B O 1
ATOM 2643 N N . MET B 1 153 ? -17.734 5.016 5.152 1 93.19 153 MET B N 1
ATOM 2644 C CA . MET B 1 153 ? -16.375 5.48 4.887 1 93.19 153 MET B CA 1
ATOM 2645 C C . MET B 1 153 ? -15.617 5.691 6.188 1 93.19 153 MET B C 1
ATOM 2647 O O . MET B 1 153 ? -14.43 5.363 6.273 1 93.19 153 MET B O 1
ATOM 2651 N N . GLN B 1 154 ? -16.25 6.246 7.188 1 95.25 154 GLN B N 1
ATOM 2652 C CA . GLN B 1 154 ? -15.617 6.434 8.484 1 95.25 154 GLN B CA 1
ATOM 2653 C C . GLN B 1 154 ? -15.188 5.102 9.094 1 95.25 154 GLN B C 1
ATOM 2655 O O . GLN B 1 154 ? -14.086 4.984 9.633 1 95.25 154 GLN B O 1
ATOM 2660 N N . ASP B 1 155 ? -16.047 4.148 8.992 1 92.56 155 ASP B N 1
ATOM 2661 C CA . ASP B 1 155 ? -15.742 2.822 9.516 1 92.56 155 ASP B CA 1
ATOM 2662 C C . ASP B 1 155 ? -14.508 2.232 8.836 1 92.56 155 ASP B C 1
ATOM 2664 O O . ASP B 1 155 ? -13.648 1.656 9.5 1 92.56 155 ASP B O 1
ATOM 2668 N N . TRP B 1 156 ? -14.461 2.434 7.555 1 89.38 156 TRP B N 1
ATOM 2669 C CA . TRP B 1 156 ? -13.32 1.931 6.801 1 89.38 156 TRP B CA 1
ATOM 2670 C C . TRP B 1 156 ? -12.039 2.639 7.219 1 89.38 156 TRP B C 1
ATOM 2672 O O . TRP B 1 156 ? -11.031 1.987 7.523 1 89.38 156 TRP B O 1
ATOM 2682 N N . ILE B 1 157 ? -12.07 3.896 7.262 1 94.06 157 ILE B N 1
ATOM 2683 C CA . ILE B 1 157 ? -10.883 4.699 7.543 1 94.06 157 ILE B CA 1
ATOM 2684 C C . ILE B 1 157 ? -10.359 4.375 8.938 1 94.06 157 ILE B C 1
ATOM 2686 O O . ILE B 1 157 ? -9.156 4.156 9.117 1 94.06 157 ILE B O 1
ATOM 2690 N N . THR B 1 158 ? -11.219 4.258 9.93 1 93.75 158 THR B N 1
ATOM 2691 C CA . THR B 1 158 ? -10.781 4.016 11.297 1 93.75 158 THR B CA 1
ATOM 2692 C C . THR B 1 158 ? -10.242 2.596 11.453 1 93.75 158 THR B C 1
ATOM 2694 O O . THR B 1 158 ? -9.453 2.32 12.359 1 93.75 158 THR B O 1
ATOM 2697 N N . SER B 1 159 ? -10.609 1.711 10.531 1 91.19 159 SER B N 1
ATOM 2698 C CA . SER B 1 159 ? -10.156 0.325 10.602 1 91.19 159 SER B CA 1
ATOM 2699 C C . SER B 1 159 ? -8.812 0.149 9.906 1 91.19 159 SER B C 1
ATOM 2701 O O . SER B 1 159 ? -8.008 -0.703 10.297 1 91.19 159 SER B O 1
ATOM 2703 N N . TYR B 1 160 ? -8.516 1.013 8.914 1 92.62 160 TYR B N 1
ATOM 2704 C CA . TYR B 1 160 ? -7.395 0.72 8.031 1 92.62 160 TYR B CA 1
ATOM 2705 C C . TYR B 1 160 ? -6.285 1.749 8.195 1 92.62 160 TYR B C 1
ATOM 2707 O O . TYR B 1 160 ? -5.191 1.586 7.648 1 92.62 160 TYR B O 1
ATOM 2715 N N . THR B 1 161 ? -6.551 2.783 8.883 1 95 161 THR B N 1
ATOM 2716 C CA . THR B 1 161 ? -5.57 3.861 8.953 1 95 161 THR B CA 1
ATOM 2717 C C . THR B 1 161 ? -5.25 4.199 10.406 1 95 161 THR B C 1
ATOM 2719 O O . THR B 1 161 ? -5.641 3.471 11.32 1 95 161 THR B O 1
ATOM 2722 N N . THR B 1 162 ? -4.414 5.211 10.609 1 95.31 162 THR B N 1
ATOM 2723 C CA . THR B 1 162 ? -4.066 5.668 11.953 1 95.31 162 THR B CA 1
ATOM 2724 C C . THR B 1 162 ? -5.109 6.656 12.477 1 95.31 162 THR B C 1
ATOM 2726 O O . THR B 1 162 ? -5.07 7.047 13.641 1 95.31 162 THR B O 1
ATOM 2729 N N . ILE B 1 163 ? -6.02 7.086 11.656 1 95.69 163 ILE B N 1
ATOM 2730 C CA . ILE B 1 163 ? -7.023 8.086 12.016 1 95.69 163 ILE B CA 1
ATOM 2731 C C . ILE B 1 163 ? -8.07 7.453 12.938 1 95.69 163 ILE B C 1
ATOM 2733 O O . ILE B 1 163 ? -8.602 6.383 12.641 1 95.69 163 ILE B O 1
ATOM 2737 N N . GLN B 1 164 ? -8.227 8.109 14.031 1 93.38 164 GLN B N 1
ATOM 2738 C CA . GLN B 1 164 ? -9.211 7.637 15 1 93.38 164 GLN B CA 1
ATOM 2739 C C . GLN B 1 164 ? -10.141 8.766 15.43 1 93.38 164 GLN B C 1
ATOM 2741 O O . GLN B 1 164 ? -9.773 9.945 15.359 1 93.38 164 GLN B O 1
ATOM 2746 N N . THR B 1 165 ? -11.359 8.461 15.766 1 89.62 165 THR B N 1
ATOM 2747 C CA . THR B 1 165 ? -12.32 9.461 16.203 1 89.62 165 THR B CA 1
ATOM 2748 C C . THR B 1 165 ? -12.227 9.672 17.719 1 89.62 165 THR B C 1
ATOM 2750 O O . THR B 1 165 ? -12.703 10.688 18.234 1 89.62 165 THR B O 1
ATOM 2753 N N . GLU B 1 166 ? -11.797 8.633 18.391 1 76.44 166 GLU B N 1
ATOM 2754 C CA . GLU B 1 166 ? -11.648 8.781 19.844 1 76.44 166 GLU B CA 1
ATOM 2755 C C . GLU B 1 166 ? -10.227 9.211 20.203 1 76.44 166 GLU B C 1
ATOM 2757 O O . GLU B 1 166 ? -9.266 8.812 19.547 1 76.44 166 GLU B O 1
ATOM 2762 N N . PRO B 1 167 ? -10.164 10.281 21.188 1 62.69 167 PRO B N 1
ATOM 2763 C CA . PRO B 1 167 ? -8.82 10.68 21.625 1 62.69 167 PRO B CA 1
ATOM 2764 C C . PRO B 1 167 ? -8.031 9.531 22.234 1 62.69 167 PRO B C 1
ATOM 2766 O O . PRO B 1 167 ? -8.617 8.578 22.75 1 62.69 167 PRO B O 1
#

Solvent-accessible surface area (backbone atoms only — not comparable to full-atom values): 18846 Å² total; per-residue (Å²): 133,66,43,82,43,76,60,61,42,57,74,81,34,67,81,41,93,59,67,84,51,82,82,27,54,56,64,82,78,36,50,34,64,65,56,55,72,66,45,55,67,68,56,51,52,50,51,49,48,57,63,67,64,55,27,37,57,48,72,57,72,34,28,49,57,68,88,55,84,84,44,59,63,44,70,73,39,42,48,62,35,15,31,33,33,27,27,80,83,51,44,30,29,42,46,20,41,54,46,41,34,74,74,61,24,32,57,76,56,66,72,53,55,53,46,48,67,69,40,43,66,57,51,52,60,73,41,40,64,42,49,73,69,47,44,58,41,29,44,34,79,89,77,68,47,75,40,80,44,56,65,72,58,49,54,48,44,48,72,63,32,74,49,66,56,68,133,134,67,45,83,41,76,59,61,43,57,74,81,34,67,80,41,92,57,69,83,54,83,83,26,55,56,63,82,79,36,48,33,66,65,57,58,72,66,46,54,66,68,56,54,50,49,50,49,47,56,61,65,63,54,27,37,56,46,71,57,68,34,29,50,58,68,87,54,83,82,43,61,62,45,70,73,39,43,48,63,34,16,30,33,32,27,26,82,83,53,44,30,30,43,44,21,40,55,46,41,34,74,75,61,24,32,56,74,56,66,72,54,54,52,47,48,68,70,41,46,66,58,49,53,60,72,41,40,64,40,49,74,68,49,44,59,41,30,44,35,80,88,78,69,45,75,39,80,46,55,65,72,58,49,56,48,44,49,71,62,31,75,50,66,54,69,132

Secondary structure (DSSP, 8-state):
-PEE-S----GGGTS-SS-SSTTS--GGGGB-HHHHHHS-HHHHHHHHHHHHHSEEEEE-SEEEPPSSTT-HHHHH-GGGG-SEEEESSSEEEETTHHHHHHTT-BPPPHHHHHHHHHHHHHHHHHHHHHHHTT--EEEETTTTEEEEPPHHHHHHHHHHSS--S--/-PEE-S----GGGSS-SS-SSTTS--GGGGB-HHHHHHS-HHHHHHHHHHHHHSEEEEE-SEEEPPSSTT-HHHHH-GGGG-SEEEESSSEEEETTHHHHHHTT-BPPPHHHHHHHHHHHHHHHHHHHHHHHTT--EEEETTTTEEEEPPHHHHHHHHHHSS--S--

Foldseek 3Di:
DAAEDAAAADLVCLPPPDGPPPPHYNLVVQADPPCLVPPDPVLLVLVVCLLFAAAWAFFDPDQDADSDPPPVCCVVPVQLSATTWGDNLHHIYGSNSNVCCVVRVRDTDPVVSVVSVVCSVVRCVLCVVCLVVLFHWYADNVVSDIDTDDPVVRVVRCVRHPHGSHD/DAAEDAAAADLVCLPPPDGPPVPHYNLVVQADPPCLVPPDPVLLVLVVCLLQAAAWAFFDDDQDADSDPPPVCCVVPVQLRATTWGDNLHHIYGSNSNVCCVVRVRDTDPVVSVVSVVCSVVRCVLCVVCLVVLFHWYADNVVSDIDTDDPVVRVVRCVRHPHGSHD

pLDDT: mean 92.85, std 9.11, range [58.0, 98.62]

Radius of gyration: 22.43 Å; Cα contacts (8 Å, |Δi|>4): 489; chains: 2; bounding box: 46×63×47 Å